Protein AF-A0A1G8G974-F1 (afdb_monomer_lite)

pLDDT: mean 84.78, std 10.78, range [48.09, 96.19]

Organism: NCBI:txid861298

Structure (mmCIF, N/CA/C/O backbone):
data_AF-A0A1G8G974-F1
#
_entry.id   AF-A0A1G8G974-F1
#
loop_
_atom_site.group_PDB
_atom_site.id
_atom_site.type_symbol
_atom_site.label_atom_id
_atom_site.label_alt_id
_atom_site.label_comp_id
_atom_site.label_asym_id
_atom_site.label_entity_id
_atom_site.label_seq_id
_atom_site.pdbx_PDB_ins_code
_atom_site.Cartn_x
_atom_site.Cartn_y
_atom_site.Cartn_z
_atom_site.occupancy
_atom_site.B_iso_or_equiv
_atom_site.auth_seq_id
_atom_site.auth_comp_id
_atom_site.auth_asym_id
_atom_site.auth_atom_id
_atom_site.pdbx_PDB_model_num
ATOM 1 N N . MET A 1 1 ? -33.442 21.852 74.851 1.00 58.84 1 MET A N 1
ATOM 2 C CA . MET A 1 1 ? -32.373 21.057 74.189 1.00 58.84 1 MET A CA 1
ATOM 3 C C . MET A 1 1 ? -32.281 19.585 74.643 1.00 58.84 1 MET A C 1
ATOM 5 O O . MET A 1 1 ? -31.911 18.756 73.821 1.00 58.84 1 MET A O 1
ATOM 9 N N . LEU A 1 2 ? -32.672 19.199 75.872 1.00 64.25 2 LEU A N 1
ATOM 10 C CA . LEU A 1 2 ? -32.609 17.794 76.345 1.00 64.25 2 LEU A CA 1
ATOM 11 C C . LEU A 1 2 ? -33.537 16.791 75.615 1.00 64.25 2 LEU A C 1
ATOM 13 O O . LEU A 1 2 ? -33.198 15.613 75.499 1.00 64.25 2 LEU A O 1
ATOM 17 N N . GLY A 1 3 ? -34.704 17.232 75.129 1.00 77.06 3 GLY A N 1
ATOM 18 C CA . GLY A 1 3 ? -35.696 16.350 74.491 1.00 77.06 3 GLY A CA 1
ATOM 19 C C . GLY A 1 3 ? -35.226 15.754 73.160 1.00 77.06 3 GLY A C 1
ATOM 20 O O . GLY A 1 3 ? -35.393 14.559 72.921 1.00 77.06 3 GLY A O 1
ATOM 21 N N . LEU A 1 4 ? -34.535 16.550 72.338 1.00 81.25 4 LEU A N 1
ATOM 22 C CA . LEU A 1 4 ? -34.066 16.134 71.011 1.00 81.25 4 LEU A CA 1
ATOM 23 C C . LEU A 1 4 ? -32.999 15.028 71.096 1.00 81.25 4 LEU A C 1
ATOM 25 O O . LEU A 1 4 ? -32.980 14.099 70.294 1.00 81.25 4 LEU A O 1
ATOM 29 N N . GLN A 1 5 ? -32.147 15.075 72.124 1.00 83.25 5 GLN A N 1
ATOM 30 C CA . GLN A 1 5 ? -31.125 14.051 72.362 1.00 83.25 5 GLN A CA 1
ATOM 31 C C . GLN A 1 5 ? -31.703 12.735 72.900 1.00 83.25 5 GLN A C 1
ATOM 33 O O . GLN A 1 5 ? -31.142 11.666 72.641 1.00 83.25 5 GLN A O 1
ATOM 38 N N . ARG A 1 6 ? -32.804 12.779 73.663 1.00 84.75 6 ARG A N 1
ATOM 39 C CA . ARG A 1 6 ? -33.520 11.562 74.085 1.00 84.75 6 ARG A CA 1
ATOM 40 C C . ARG A 1 6 ? -34.250 10.932 72.906 1.00 84.75 6 ARG A C 1
ATOM 42 O O . ARG A 1 6 ? -34.119 9.728 72.712 1.00 84.75 6 ARG A O 1
ATOM 49 N N . LEU A 1 7 ? -34.912 11.743 72.082 1.00 90.75 7 LEU A N 1
ATOM 50 C CA . LEU A 1 7 ? -35.581 11.277 70.869 1.00 90.75 7 LEU A CA 1
ATOM 51 C C . LEU A 1 7 ? -34.588 10.642 69.886 1.00 90.75 7 LEU A C 1
ATOM 53 O O . LEU A 1 7 ? -34.821 9.538 69.408 1.00 90.75 7 LEU A O 1
ATOM 57 N N . ARG A 1 8 ? -33.425 11.273 69.671 1.00 87.94 8 ARG A N 1
ATOM 58 C CA . ARG A 1 8 ? -32.354 10.715 68.828 1.00 87.94 8 ARG A CA 1
ATOM 59 C C . ARG A 1 8 ? -31.864 9.358 69.333 1.00 87.94 8 ARG A C 1
ATOM 61 O O . ARG A 1 8 ? -31.657 8.457 68.530 1.00 87.94 8 ARG A O 1
ATOM 68 N N . ARG A 1 9 ? -31.697 9.195 70.652 1.00 88.50 9 ARG A N 1
ATOM 69 C CA . ARG A 1 9 ? -31.308 7.908 71.260 1.00 88.50 9 ARG A CA 1
ATOM 70 C C . ARG A 1 9 ? -32.383 6.837 71.088 1.00 88.50 9 ARG A C 1
ATOM 72 O O . ARG A 1 9 ? -32.040 5.688 70.836 1.00 88.50 9 ARG A O 1
ATOM 79 N N . TRP A 1 10 ? -33.657 7.204 71.195 1.00 93.25 10 TRP A N 1
ATOM 80 C CA . TRP A 1 10 ? -34.774 6.292 70.952 1.00 93.25 10 TRP A CA 1
ATOM 81 C C . TRP A 1 10 ? -34.866 5.863 69.490 1.00 93.25 10 TRP A C 1
ATOM 83 O O . TRP A 1 10 ? -34.958 4.669 69.227 1.00 93.25 10 TRP A O 1
ATOM 93 N N . LEU A 1 11 ? -34.745 6.802 68.551 1.00 93.56 11 LEU A N 1
ATOM 94 C CA . LEU A 1 11 ? -34.719 6.507 67.117 1.00 93.56 11 LEU A CA 1
ATOM 95 C C . LEU A 1 11 ? -33.560 5.576 66.751 1.00 93.56 11 LEU A C 1
ATOM 97 O O . LEU A 1 11 ? -33.761 4.603 66.035 1.00 93.56 11 LEU A O 1
ATOM 101 N N . TRP A 1 12 ? -32.364 5.816 67.296 1.00 92.62 12 TRP A N 1
ATOM 102 C CA . TRP A 1 12 ? -31.209 4.942 67.071 1.00 92.62 12 TRP A CA 1
ATOM 103 C C . TRP A 1 12 ? -31.414 3.530 67.627 1.00 92.62 12 TRP A C 1
ATOM 105 O O . TRP A 1 12 ? -31.081 2.552 66.962 1.00 92.62 12 TRP A O 1
ATOM 115 N N . ARG A 1 13 ? -31.992 3.415 68.832 1.00 93.38 13 ARG A N 1
ATOM 116 C CA . ARG A 1 13 ? -32.330 2.118 69.435 1.00 93.38 13 ARG A CA 1
ATOM 117 C C . ARG A 1 13 ? -33.373 1.375 68.603 1.00 93.38 13 ARG A C 1
ATOM 119 O O . ARG A 1 13 ? -33.170 0.204 68.313 1.00 93.38 13 ARG A O 1
ATOM 126 N N . PHE A 1 14 ? -34.432 2.055 68.167 1.00 94.06 14 PHE A N 1
ATOM 127 C CA . PHE A 1 14 ? -35.451 1.465 67.297 1.00 94.06 14 PHE A CA 1
ATOM 128 C C . PHE A 1 14 ? -34.888 1.037 65.943 1.00 94.06 14 PHE A C 1
ATOM 130 O O . PHE A 1 14 ? -35.210 -0.049 65.479 1.00 94.06 14 PHE A O 1
ATOM 137 N N . MET A 1 15 ? -34.014 1.842 65.335 1.00 93.56 15 MET A N 1
ATOM 138 C CA . MET A 1 15 ? -33.367 1.500 64.067 1.00 93.56 15 MET A CA 1
ATOM 139 C C . MET A 1 15 ? -32.486 0.252 64.206 1.00 93.56 15 MET A C 1
ATOM 141 O O . MET A 1 15 ? -32.585 -0.657 63.387 1.00 93.56 15 MET A O 1
ATOM 145 N N . MET A 1 16 ? -31.676 0.171 65.269 1.00 92.75 16 MET A N 1
ATOM 146 C CA . MET A 1 16 ? -30.819 -0.991 65.540 1.00 92.75 16 MET A CA 1
ATOM 147 C C . MET A 1 16 ? -31.622 -2.260 65.839 1.00 92.75 16 MET A C 1
ATOM 149 O O . MET A 1 16 ? -31.318 -3.322 65.298 1.00 92.75 16 MET A O 1
ATOM 153 N N . VAL A 1 17 ? -32.675 -2.155 66.655 1.00 92.94 17 VAL A N 1
ATOM 154 C CA . VAL A 1 17 ? -33.577 -3.284 66.929 1.00 92.94 17 VAL A CA 1
ATOM 155 C C . VAL A 1 17 ? -34.309 -3.703 65.655 1.00 92.94 17 VAL A C 1
ATOM 157 O O . VAL A 1 17 ? -34.375 -4.891 65.361 1.00 92.94 17 VAL A O 1
ATOM 160 N N . GLY A 1 18 ? -34.781 -2.748 64.851 1.00 89.56 18 GLY A N 1
ATOM 161 C CA . GLY A 1 18 ? -35.421 -3.012 63.564 1.00 89.56 18 GLY A CA 1
ATOM 162 C C . GLY A 1 18 ? -34.510 -3.772 62.599 1.00 89.56 18 GLY A C 1
ATOM 163 O O . GLY A 1 18 ? -34.944 -4.756 62.008 1.00 89.56 18 GLY A O 1
ATOM 164 N N . LEU A 1 19 ? -33.234 -3.391 62.489 1.00 87.50 19 LEU A N 1
ATOM 165 C CA . LEU A 1 19 ? -32.244 -4.081 61.649 1.00 87.50 19 LEU A CA 1
ATOM 166 C C . LEU A 1 19 ? -31.993 -5.531 62.087 1.00 87.50 19 LEU A C 1
ATOM 168 O O . LEU A 1 19 ? -31.897 -6.421 61.239 1.00 87.50 19 LEU A O 1
ATOM 172 N N . LEU A 1 20 ? -31.909 -5.776 63.397 1.00 88.12 20 LEU A N 1
ATOM 173 C CA . LEU A 1 20 ? -31.735 -7.123 63.947 1.00 88.12 20 LEU A CA 1
ATOM 174 C C . LEU A 1 20 ? -32.978 -7.985 63.718 1.00 88.12 20 LEU A C 1
ATOM 176 O O . LEU A 1 20 ? -32.875 -9.086 63.185 1.00 88.12 20 LEU A O 1
ATOM 180 N N . VAL A 1 21 ? -34.153 -7.456 64.062 1.00 88.50 21 VAL A N 1
ATOM 181 C CA . VAL A 1 21 ? -35.442 -8.142 63.906 1.00 88.50 21 VAL A CA 1
ATOM 182 C C . VAL A 1 21 ? -35.688 -8.484 62.437 1.00 88.50 21 VAL A C 1
ATOM 184 O O . VAL A 1 21 ? -36.007 -9.627 62.122 1.00 88.50 21 VAL A O 1
ATOM 187 N N . THR A 1 22 ? -35.444 -7.540 61.526 1.00 84.62 22 THR A N 1
ATOM 188 C CA . THR A 1 22 ? -35.623 -7.760 60.085 1.00 84.62 22 THR A CA 1
ATOM 189 C C . THR A 1 22 ? -34.686 -8.853 59.569 1.00 84.62 22 THR A C 1
ATOM 191 O O . THR A 1 22 ? -35.154 -9.744 58.868 1.00 84.62 22 THR A O 1
ATOM 194 N N . ASN A 1 23 ? -33.401 -8.869 59.954 1.00 82.81 23 ASN A N 1
ATOM 195 C CA . ASN A 1 23 ? -32.478 -9.947 59.562 1.00 82.81 23 ASN A CA 1
ATOM 196 C C . ASN A 1 23 ? -32.950 -11.329 60.045 1.00 82.81 23 ASN A C 1
ATOM 198 O O . ASN A 1 23 ? -32.964 -12.281 59.267 1.00 82.81 23 ASN A O 1
ATOM 202 N N . VAL A 1 24 ? -33.389 -11.432 61.304 1.00 87.38 24 VAL A N 1
ATOM 203 C CA . VAL A 1 24 ? -33.869 -12.697 61.888 1.00 87.38 24 VAL A CA 1
ATOM 204 C C . VAL A 1 24 ? -35.138 -13.188 61.187 1.00 87.38 24 VAL A C 1
ATOM 206 O O . VAL A 1 24 ? -35.221 -14.359 60.817 1.00 87.38 24 VAL A O 1
ATOM 209 N N . LEU A 1 25 ? -36.112 -12.304 60.954 1.00 81.38 25 LEU A N 1
ATOM 210 C CA . LEU A 1 25 ? -37.371 -12.637 60.271 1.00 81.38 25 LEU A CA 1
ATOM 211 C C . LEU A 1 25 ? -37.170 -13.018 58.802 1.00 81.38 25 LEU A C 1
ATOM 213 O O . LEU A 1 25 ? -37.866 -13.897 58.302 1.00 81.38 25 LEU A O 1
ATOM 217 N N . THR A 1 26 ? -36.195 -12.402 58.133 1.00 80.81 26 THR A N 1
ATOM 218 C CA . THR A 1 26 ? -35.843 -12.712 56.737 1.00 80.81 26 THR A CA 1
ATOM 219 C C . THR A 1 26 ? -35.285 -14.134 56.603 1.00 80.81 26 THR A C 1
ATOM 221 O O . THR A 1 26 ? -35.554 -14.807 55.614 1.00 80.81 26 THR A O 1
ATOM 224 N N . LEU A 1 27 ? -34.549 -14.613 57.614 1.00 76.62 27 LEU A N 1
ATOM 225 C CA . LEU A 1 27 ? -33.981 -15.967 57.660 1.00 76.62 27 LEU A CA 1
ATOM 226 C C . LEU A 1 27 ? -34.970 -17.040 58.141 1.00 76.62 27 LEU A C 1
ATOM 228 O O . LEU A 1 27 ? -34.828 -18.204 57.778 1.00 76.62 27 LEU A O 1
ATOM 232 N N . THR A 1 28 ? -35.951 -16.673 58.968 1.00 81.88 28 THR A N 1
ATOM 233 C CA . THR A 1 28 ? -36.854 -17.636 59.630 1.00 81.88 28 THR A CA 1
ATOM 234 C C . THR A 1 28 ? -38.225 -17.763 58.974 1.00 81.88 28 THR A C 1
ATOM 236 O O . THR A 1 28 ? -38.914 -18.753 59.212 1.00 81.88 28 THR A O 1
ATOM 239 N N . SER A 1 29 ? -38.642 -16.800 58.147 1.00 78.31 29 SER A N 1
ATOM 240 C CA . SER A 1 29 ? -39.990 -16.788 57.579 1.00 78.31 29 SER A CA 1
ATOM 241 C C . SER A 1 29 ? -39.994 -16.420 56.098 1.00 78.31 29 SER A C 1
ATOM 243 O O . SER A 1 29 ? -39.853 -15.255 55.722 1.00 78.31 29 SER A O 1
ATOM 245 N N . ALA A 1 30 ? -40.257 -17.419 55.252 1.00 76.31 30 ALA A N 1
ATOM 246 C CA . ALA A 1 30 ? -40.408 -17.240 53.806 1.00 76.31 30 ALA A CA 1
ATOM 247 C C . ALA A 1 30 ? -41.518 -16.229 53.450 1.00 76.31 30 ALA A C 1
ATOM 249 O O . ALA A 1 30 ? -41.358 -15.419 52.548 1.00 76.31 30 ALA A O 1
ATOM 250 N N . LYS A 1 31 ? -42.607 -16.175 54.232 1.00 79.94 31 LYS A N 1
ATOM 251 C CA . LYS A 1 31 ? -43.715 -15.230 53.999 1.00 79.94 31 LYS A CA 1
ATOM 252 C C . LYS A 1 31 ? -43.321 -13.771 54.228 1.00 79.94 31 LYS A C 1
ATOM 254 O O . LYS A 1 31 ? -43.830 -12.878 53.556 1.00 79.94 31 LYS A O 1
ATOM 259 N N . PHE A 1 32 ? -42.446 -13.523 55.203 1.00 81.31 32 PHE A N 1
ATOM 260 C CA . PHE A 1 32 ? -41.949 -12.176 55.468 1.00 81.31 32 PHE A CA 1
ATOM 261 C C . PHE A 1 32 ? -40.979 -11.736 54.369 1.00 81.31 32 PHE A C 1
ATOM 263 O O . PHE A 1 32 ? -41.049 -10.594 53.923 1.00 81.31 32 PHE A O 1
ATOM 270 N N . TYR A 1 33 ? -40.143 -12.662 53.886 1.00 74.25 33 TYR A N 1
ATOM 271 C CA . TYR A 1 33 ? -39.296 -12.452 52.713 1.00 74.25 33 TYR A CA 1
ATOM 272 C C . TYR A 1 33 ? -40.126 -12.056 51.482 1.00 74.25 33 TYR A C 1
ATOM 274 O O . TYR A 1 33 ? -39.838 -11.031 50.867 1.00 74.25 33 TYR A O 1
ATOM 282 N N . ASP A 1 34 ? -41.202 -12.795 51.187 1.00 82.38 34 ASP A N 1
ATOM 283 C CA . ASP A 1 34 ? -42.092 -12.537 50.045 1.00 82.38 34 ASP A CA 1
ATOM 284 C C . ASP A 1 34 ? -42.825 -11.192 50.154 1.00 82.38 34 ASP A C 1
ATOM 286 O O . ASP A 1 34 ? -42.900 -10.435 49.183 1.00 82.38 34 ASP A O 1
ATOM 290 N N . PHE A 1 35 ? -43.334 -10.849 51.343 1.00 85.12 35 PHE A N 1
ATOM 291 C CA . PHE A 1 35 ? -43.967 -9.551 51.593 1.00 85.12 35 PHE A CA 1
ATOM 292 C C . PHE A 1 35 ? -42.979 -8.393 51.412 1.00 85.12 35 PHE A C 1
ATOM 294 O O . PHE A 1 35 ? -43.305 -7.390 50.773 1.00 85.12 35 PHE A O 1
ATOM 301 N N . LEU A 1 36 ? -41.762 -8.540 51.943 1.00 81.06 36 LEU A N 1
ATOM 302 C CA . LEU A 1 36 ? -40.715 -7.533 51.822 1.00 81.06 36 LEU A CA 1
ATOM 303 C C . LEU A 1 36 ? -40.305 -7.351 50.355 1.00 81.06 36 LEU A C 1
ATOM 305 O O . LEU A 1 36 ? -40.219 -6.216 49.890 1.00 81.06 36 LEU A O 1
ATOM 309 N N . TYR A 1 37 ? -40.119 -8.450 49.615 1.00 76.69 37 TYR A N 1
ATOM 310 C CA . TYR A 1 37 ? -39.816 -8.421 48.182 1.00 76.69 37 TYR A CA 1
ATOM 311 C C . TYR A 1 37 ? -40.937 -7.771 47.371 1.00 76.69 37 TYR A C 1
ATOM 313 O O . TYR A 1 37 ? -40.662 -6.951 46.497 1.00 76.69 37 TYR A O 1
ATOM 321 N N . SER A 1 38 ? -42.194 -8.080 47.692 1.00 81.12 38 SER A N 1
ATOM 322 C CA . SER A 1 38 ? -43.369 -7.468 47.070 1.00 81.12 38 SER A CA 1
ATOM 323 C C . SER A 1 38 ? -43.423 -5.957 47.326 1.00 81.12 38 SER A C 1
ATOM 325 O O . SER A 1 38 ? -43.548 -5.174 46.382 1.00 81.12 38 SER A O 1
ATOM 327 N N . ALA A 1 39 ? -43.230 -5.510 48.569 1.00 81.88 39 ALA A N 1
ATOM 328 C CA . ALA A 1 39 ? -43.218 -4.087 48.914 1.00 81.88 39 ALA A CA 1
ATOM 329 C C . ALA A 1 39 ? -42.052 -3.330 48.253 1.00 81.88 39 ALA A C 1
ATOM 331 O O . ALA A 1 39 ? -42.233 -2.226 47.739 1.00 81.88 39 ALA A O 1
ATOM 332 N N . VAL A 1 40 ? -40.869 -3.948 48.220 1.00 78.75 40 VAL A N 1
ATOM 333 C CA . VAL A 1 40 ? -39.682 -3.437 47.524 1.00 78.75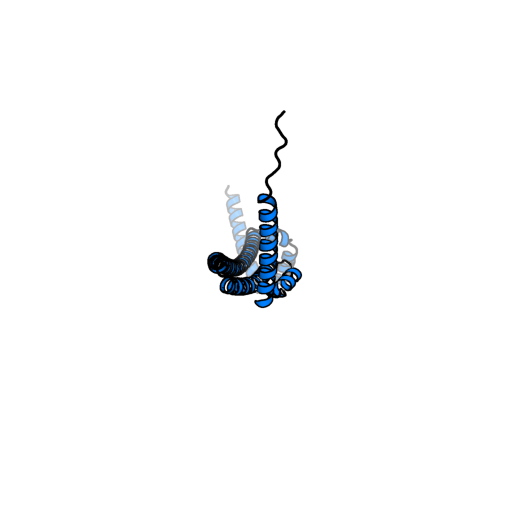 40 VAL A CA 1
ATOM 334 C C . VAL A 1 40 ? -39.964 -3.333 46.025 1.00 78.75 40 VAL A C 1
ATOM 336 O O . VAL A 1 40 ? -39.768 -2.271 45.449 1.00 78.75 40 VAL A O 1
ATOM 339 N N . SER A 1 41 ? -40.518 -4.364 45.386 1.00 74.06 41 SER A N 1
ATOM 340 C CA . SER A 1 41 ? -40.742 -4.388 43.930 1.00 74.06 41 SER A CA 1
ATOM 341 C C . SER A 1 41 ? -41.648 -3.270 43.386 1.00 74.06 41 SER A C 1
ATOM 343 O O . SER A 1 41 ? -41.527 -2.912 42.217 1.00 74.06 41 SER A O 1
ATOM 345 N N . HIS A 1 42 ? -42.497 -2.666 44.227 1.00 79.88 42 HIS A N 1
ATOM 346 C CA . HIS A 1 42 ? -43.339 -1.520 43.861 1.00 79.88 42 HIS A CA 1
ATOM 347 C C . HIS A 1 42 ? -42.582 -0.185 43.787 1.00 79.88 42 HIS A C 1
ATOM 349 O O . HIS A 1 42 ? -43.123 0.809 43.297 1.00 79.88 42 HIS A O 1
ATOM 355 N N . LEU A 1 43 ? -41.337 -0.123 44.262 1.00 74.25 43 LEU A N 1
ATOM 356 C CA . LEU A 1 43 ? -40.522 1.080 44.174 1.00 74.25 43 LEU A CA 1
ATOM 357 C C . LEU A 1 43 ? -39.834 1.164 42.799 1.00 74.25 43 LEU A C 1
ATOM 359 O O . LEU A 1 43 ? -39.215 0.201 42.341 1.00 74.25 43 LEU A O 1
ATOM 363 N N . PRO A 1 44 ? -39.872 2.329 42.125 1.00 68.94 44 PRO A N 1
ATOM 364 C CA . PRO A 1 44 ? -39.244 2.511 40.820 1.00 68.94 44 PRO A CA 1
ATOM 365 C C . PRO A 1 44 ? -37.716 2.671 40.958 1.00 68.94 44 PRO A C 1
ATOM 367 O O . PRO A 1 44 ? -37.154 3.746 40.739 1.00 68.94 44 PRO A O 1
ATOM 370 N N . TYR A 1 45 ? -37.008 1.595 41.317 1.00 65.12 45 TYR A N 1
ATOM 371 C CA . TYR A 1 45 ? -35.548 1.602 41.516 1.00 65.12 45 TYR A CA 1
ATOM 372 C C . TYR A 1 45 ? -34.747 1.841 40.237 1.00 65.12 45 TYR A C 1
ATOM 374 O O . TYR A 1 45 ? -33.608 2.302 40.293 1.00 65.12 45 TYR A O 1
ATOM 382 N N . GLN A 1 46 ? -35.349 1.558 39.085 1.00 62.69 46 GLN A N 1
ATOM 383 C CA . GLN A 1 46 ? -34.721 1.638 37.767 1.00 62.69 46 GLN A CA 1
ATOM 384 C C . GLN A 1 46 ? -34.174 3.053 37.505 1.00 62.69 46 GLN A C 1
ATOM 386 O O . GLN A 1 46 ? -33.021 3.230 37.122 1.00 62.69 46 GLN A O 1
ATOM 391 N N . ASN A 1 47 ? -34.960 4.080 37.839 1.00 63.53 47 ASN A N 1
ATOM 392 C CA . ASN A 1 47 ? -34.611 5.479 37.582 1.00 63.53 47 ASN A CA 1
ATOM 393 C C . ASN A 1 47 ? -33.633 6.069 38.617 1.00 63.53 47 ASN A C 1
ATOM 395 O O . ASN A 1 47 ? -32.907 7.018 38.313 1.00 63.53 47 ASN A O 1
ATOM 399 N N . LEU A 1 48 ? -33.586 5.507 39.830 1.00 64.25 48 LEU A N 1
ATOM 400 C CA . LEU A 1 48 ? -32.673 5.921 40.905 1.00 64.25 48 LEU A CA 1
ATOM 401 C C . LEU A 1 48 ? -31.291 5.281 40.757 1.00 64.25 48 LEU A C 1
ATOM 403 O O . LEU A 1 48 ? -30.271 5.955 40.911 1.00 64.25 48 LEU A O 1
ATOM 407 N N . LEU A 1 49 ? -31.252 3.994 40.410 1.00 63.50 49 LEU A N 1
ATOM 408 C CA . LEU A 1 49 ? -30.005 3.262 40.222 1.00 63.50 49 LEU A CA 1
ATOM 409 C C . LEU A 1 49 ? -29.273 3.735 38.968 1.00 63.50 49 LEU A C 1
ATOM 411 O O . LEU A 1 49 ? -28.071 3.964 39.056 1.00 63.50 49 LEU A O 1
ATOM 415 N N . VAL A 1 50 ? -29.975 4.007 37.860 1.00 65.75 50 VAL A N 1
ATOM 416 C CA . VAL A 1 50 ? -29.375 4.547 36.620 1.00 65.75 50 VAL A CA 1
ATOM 417 C C . VAL A 1 50 ? -28.776 5.949 36.820 1.00 65.75 50 VAL A C 1
ATOM 419 O O . VAL A 1 50 ? -27.759 6.274 36.209 1.00 65.75 50 VAL A O 1
ATOM 422 N N . LYS A 1 51 ? -29.335 6.767 37.725 1.00 68.38 51 LYS A N 1
ATOM 423 C CA . LYS A 1 51 ? -28.776 8.085 38.092 1.00 68.38 51 LYS A CA 1
ATOM 424 C C . LYS A 1 51 ? -27.673 8.024 39.157 1.00 68.38 51 LYS A C 1
ATOM 426 O O . LYS A 1 51 ? -27.065 9.051 39.463 1.00 68.38 51 LYS A O 1
ATOM 431 N N . SER A 1 52 ? -27.392 6.853 39.728 1.00 79.00 52 SER A N 1
ATOM 432 C CA . SER A 1 52 ? -26.354 6.707 40.751 1.00 79.00 52 SER A CA 1
ATOM 433 C C . SER A 1 52 ? -24.942 6.861 40.168 1.00 79.00 52 SER A C 1
ATOM 435 O O . SER A 1 52 ? -24.677 6.537 39.006 1.00 79.00 52 SER A O 1
ATOM 437 N N . L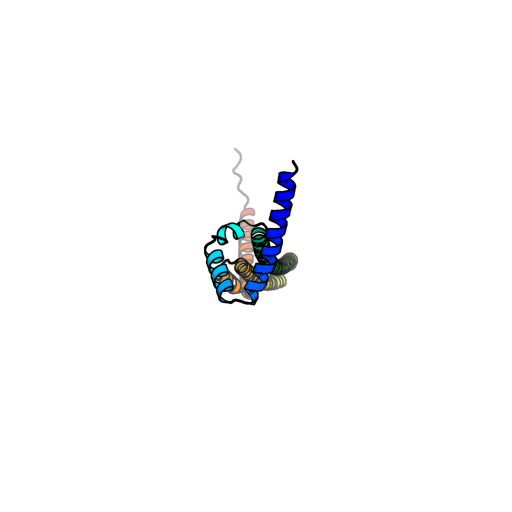YS A 1 53 ? -23.984 7.294 41.005 1.00 81.75 53 LYS A N 1
ATOM 438 C CA . LYS A 1 53 ? -22.557 7.317 40.631 1.00 81.75 53 LYS A CA 1
ATOM 439 C C . LYS A 1 53 ? -22.052 5.929 40.210 1.00 81.75 53 LYS A C 1
ATOM 441 O O . LYS A 1 53 ? -21.222 5.850 39.311 1.00 81.75 53 LYS A O 1
ATOM 446 N N . ALA A 1 54 ? -22.571 4.854 40.808 1.00 80.25 54 ALA A N 1
ATOM 447 C CA . ALA A 1 54 ? -22.181 3.479 40.495 1.00 80.25 54 ALA A CA 1
ATOM 448 C C . ALA A 1 54 ? -22.636 3.037 39.089 1.00 80.25 54 ALA A C 1
ATOM 450 O O . ALA A 1 54 ? -21.848 2.456 38.339 1.00 80.25 54 ALA A O 1
ATOM 451 N N . ALA A 1 55 ? -23.866 3.371 38.682 1.00 80.75 55 ALA A N 1
ATOM 452 C CA . ALA A 1 55 ? -24.342 3.092 37.323 1.00 80.75 55 ALA A CA 1
ATOM 453 C C . ALA A 1 55 ? -23.607 3.931 36.270 1.00 80.75 55 ALA A C 1
ATOM 455 O O . ALA A 1 55 ? -23.209 3.412 35.231 1.00 80.75 55 ALA A O 1
ATOM 456 N N . LYS A 1 56 ? -23.332 5.210 36.558 1.00 85.31 56 LYS A N 1
ATOM 457 C CA . LYS A 1 56 ? -22.532 6.053 35.658 1.00 85.31 56 LYS A CA 1
ATOM 458 C C . LYS A 1 56 ? -21.092 5.542 35.515 1.00 85.31 56 LYS A C 1
ATOM 460 O O . LYS A 1 56 ? -20.557 5.551 34.412 1.00 85.31 56 LYS A O 1
ATOM 465 N N . MET A 1 57 ? -20.479 5.068 36.602 1.00 85.81 57 MET A N 1
ATOM 466 C CA . MET A 1 57 ? -19.120 4.511 36.594 1.00 85.81 57 MET A CA 1
ATOM 467 C C . MET A 1 57 ? -19.036 3.192 35.817 1.00 85.81 57 MET A C 1
ATOM 469 O O . MET A 1 57 ? -18.111 2.999 35.031 1.00 85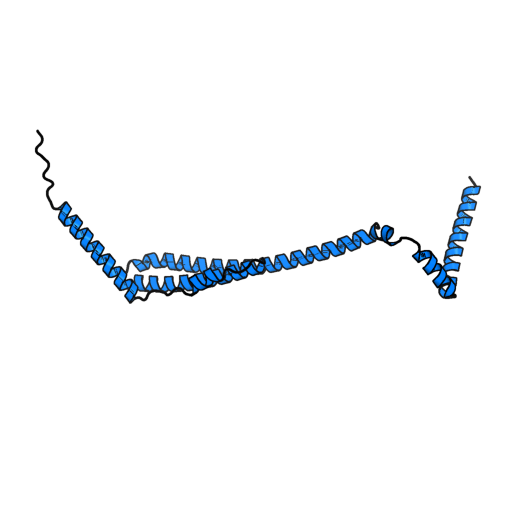.81 57 MET A O 1
ATOM 473 N N . SER A 1 58 ? -20.011 2.297 35.988 1.00 84.81 58 SER A N 1
ATOM 474 C CA . SER A 1 58 ? -20.075 1.042 35.225 1.00 84.81 58 SER A CA 1
ATOM 475 C C . SER A 1 58 ? -20.359 1.283 33.739 1.00 84.81 58 SER A C 1
ATOM 477 O O . SER A 1 58 ? -19.685 0.692 32.896 1.00 84.81 58 SER A O 1
ATOM 479 N N . ALA A 1 59 ? -21.259 2.213 33.402 1.00 86.81 59 ALA A N 1
ATOM 480 C CA . ALA A 1 59 ? -21.506 2.624 32.020 1.00 86.81 59 ALA A CA 1
ATOM 481 C C . ALA A 1 59 ? -20.262 3.253 31.370 1.00 86.81 59 ALA A C 1
ATOM 483 O O . ALA A 1 59 ? -19.914 2.905 30.242 1.00 86.81 59 ALA A O 1
ATOM 484 N N . LEU A 1 60 ? -19.550 4.127 32.092 1.00 88.88 60 LEU A N 1
ATOM 485 C CA . LEU A 1 60 ? -18.307 4.737 31.613 1.00 88.88 60 LEU A CA 1
ATOM 486 C C . LEU A 1 60 ? -17.194 3.697 31.432 1.00 88.88 60 LEU A C 1
ATOM 488 O O . LEU A 1 60 ? -16.474 3.740 30.440 1.00 88.88 60 LEU A O 1
ATOM 492 N N . SER A 1 61 ? -17.070 2.735 32.351 1.00 87.75 61 SER A N 1
ATOM 493 C CA . SER A 1 61 ? -16.138 1.607 32.224 1.00 87.75 61 SER A CA 1
ATOM 494 C C . SER A 1 61 ? -16.442 0.767 30.980 1.00 87.75 61 SER A C 1
ATOM 496 O O . SER A 1 61 ? -15.545 0.510 30.177 1.00 87.75 61 SER A O 1
ATOM 498 N N . ALA A 1 62 ? -17.714 0.426 30.749 1.00 89.88 62 ALA A N 1
ATOM 499 C CA . ALA A 1 62 ? -18.140 -0.299 29.554 1.00 89.88 62 ALA A CA 1
ATOM 500 C C . ALA A 1 62 ? -17.879 0.502 28.264 1.00 89.88 62 ALA A C 1
ATOM 502 O O . ALA A 1 62 ? -17.445 -0.057 27.256 1.00 89.88 62 ALA A O 1
ATOM 503 N N . GLN A 1 63 ? -18.087 1.822 28.286 1.00 91.38 63 GLN A N 1
ATOM 504 C CA . GLN A 1 63 ? -17.792 2.693 27.148 1.00 91.38 63 GLN A CA 1
ATOM 505 C C . GLN A 1 63 ? -16.283 2.801 26.883 1.00 91.38 63 GLN A C 1
ATOM 507 O O . GLN A 1 63 ? -15.861 2.670 25.736 1.00 91.38 63 GLN A O 1
ATOM 512 N N . ASN A 1 64 ? -15.458 2.942 27.923 1.00 92.50 64 ASN A N 1
ATOM 513 C CA . ASN A 1 64 ? -13.998 2.908 27.810 1.00 92.50 64 ASN A CA 1
ATOM 514 C C . ASN A 1 64 ? -13.502 1.555 27.286 1.00 92.50 64 ASN A C 1
ATOM 516 O O . ASN A 1 64 ? -12.600 1.504 26.450 1.00 92.50 64 ASN A O 1
ATOM 520 N N . GLN A 1 65 ? -14.114 0.447 27.705 1.00 93.50 65 GLN A N 1
ATOM 521 C CA . GLN A 1 65 ? -13.813 -0.869 27.141 1.00 93.50 65 GLN A CA 1
ATOM 522 C C . GLN A 1 65 ? -14.126 -0.927 25.639 1.00 93.50 65 GLN A C 1
ATOM 524 O O . GLN A 1 65 ? -13.295 -1.398 24.867 1.00 93.50 65 GLN A O 1
ATOM 529 N N . ARG A 1 66 ? -15.261 -0.379 25.190 1.00 93.12 66 ARG A N 1
ATOM 530 C CA . ARG A 1 66 ? -15.585 -0.294 23.753 1.00 93.12 66 ARG A CA 1
ATOM 531 C C . ARG A 1 66 ? -14.601 0.588 22.988 1.00 93.12 66 ARG A C 1
ATOM 533 O O . ARG A 1 66 ? -14.107 0.170 21.946 1.00 93.12 66 ARG A O 1
ATOM 540 N N . LEU A 1 67 ? -14.262 1.763 23.518 1.00 94.12 67 LEU A N 1
ATOM 541 C CA . LEU A 1 67 ? -13.287 2.670 22.902 1.00 94.12 67 LEU A CA 1
ATOM 542 C C . LEU A 1 67 ? -11.897 2.034 22.813 1.00 94.12 67 LEU A C 1
ATOM 544 O O . LEU A 1 67 ? -11.237 2.134 21.784 1.00 94.12 67 LEU A O 1
ATOM 548 N N . THR A 1 68 ? -11.458 1.319 23.851 1.00 94.31 68 THR A N 1
ATOM 549 C CA . THR A 1 68 ? -10.174 0.600 23.812 1.00 94.31 68 THR A CA 1
ATOM 550 C C . THR A 1 68 ? -10.197 -0.572 22.833 1.00 94.31 68 THR A C 1
ATOM 552 O O . THR A 1 68 ? -9.197 -0.808 22.156 1.00 94.31 68 THR A O 1
ATOM 555 N N . GLN A 1 69 ? -11.318 -1.287 22.698 1.00 94.50 69 GLN A N 1
ATOM 556 C CA . GLN A 1 69 ? -11.485 -2.317 21.667 1.00 94.50 69 GLN A CA 1
ATOM 557 C C . GLN A 1 69 ? -11.441 -1.715 20.258 1.00 94.50 69 GLN A C 1
ATOM 559 O O . GLN A 1 69 ? -10.702 -2.215 19.409 1.00 94.50 69 GLN A O 1
ATOM 564 N N . GLN A 1 70 ? -12.149 -0.608 20.023 1.00 93.12 70 GLN A N 1
ATOM 565 C CA . GLN A 1 70 ? -12.094 0.124 18.757 1.00 93.12 70 GLN A CA 1
ATOM 566 C C . GLN A 1 70 ? -10.669 0.604 18.460 1.00 93.12 70 GLN A C 1
ATOM 568 O O . GLN A 1 70 ? -10.143 0.321 17.387 1.00 93.12 70 GLN A O 1
ATOM 573 N N . ALA A 1 71 ? -9.985 1.221 19.424 1.00 94.44 71 ALA A N 1
ATOM 574 C CA . ALA A 1 71 ? -8.600 1.663 19.266 1.00 94.44 71 ALA A CA 1
ATOM 575 C C . ALA A 1 71 ? -7.645 0.504 18.924 1.00 94.44 71 ALA A C 1
ATOM 577 O O . ALA A 1 71 ? -6.760 0.663 18.082 1.00 94.44 71 ALA A O 1
ATOM 578 N N . LYS A 1 72 ? -7.835 -0.684 19.520 1.00 94.75 72 LYS A N 1
ATOM 579 C CA . LYS A 1 72 ? -7.058 -1.891 19.180 1.00 94.75 72 LYS A CA 1
ATOM 580 C C . LYS A 1 72 ? -7.297 -2.336 17.737 1.00 94.75 72 LYS A C 1
ATOM 582 O O . LYS A 1 72 ? -6.329 -2.617 17.031 1.00 94.75 72 LYS A O 1
ATOM 587 N N . LEU A 1 73 ? -8.554 -2.368 17.291 1.00 92.50 73 LEU A N 1
ATOM 588 C CA . LEU A 1 73 ? -8.904 -2.708 15.908 1.00 92.50 73 LEU A CA 1
ATOM 589 C C . LEU A 1 73 ? -8.315 -1.695 14.919 1.00 92.50 73 LEU A C 1
ATOM 591 O O . LEU A 1 73 ? -7.681 -2.093 13.942 1.00 92.50 73 LEU A O 1
ATOM 595 N N . HIS A 1 74 ? -8.442 -0.397 15.204 1.00 91.94 74 HIS A N 1
ATOM 596 C CA . HIS A 1 74 ? -7.836 0.668 14.401 1.00 91.94 74 HIS A CA 1
ATOM 597 C C . HIS A 1 74 ? -6.311 0.535 14.334 1.00 91.94 74 HIS A C 1
ATOM 599 O O . HIS A 1 74 ? -5.736 0.594 13.249 1.00 91.94 74 HIS A O 1
ATOM 605 N N . LYS A 1 75 ? -5.645 0.271 15.464 1.00 94.75 75 LYS A N 1
ATOM 606 C CA . LYS A 1 75 ? -4.195 0.045 15.495 1.00 94.75 75 LYS A CA 1
ATOM 607 C C . LYS A 1 75 ? -3.790 -1.171 14.658 1.00 94.75 75 LYS A C 1
ATOM 609 O O . LYS A 1 75 ? -2.811 -1.096 13.924 1.00 94.75 75 LYS A O 1
ATOM 614 N N . ALA A 1 76 ? -4.543 -2.269 14.722 1.00 93.62 76 ALA A N 1
ATOM 615 C CA . ALA A 1 76 ? -4.274 -3.457 13.912 1.00 93.62 76 ALA A CA 1
ATOM 616 C C . ALA A 1 76 ? -4.423 -3.181 12.404 1.00 93.62 76 ALA A C 1
ATOM 618 O O . ALA A 1 76 ? -3.576 -3.612 11.619 1.00 93.62 76 ALA A O 1
ATOM 619 N N . LYS A 1 77 ? -5.454 -2.422 12.004 1.00 94.25 77 LYS A N 1
ATOM 620 C CA . LYS A 1 77 ? -5.627 -1.956 10.618 1.00 94.25 77 LYS A CA 1
ATOM 621 C C . LYS A 1 77 ? -4.449 -1.089 10.169 1.00 94.25 77 LYS A C 1
ATOM 623 O O . LYS A 1 77 ? -3.886 -1.353 9.113 1.00 94.25 77 LYS A O 1
ATOM 628 N N . LEU A 1 78 ? -4.018 -0.134 10.998 1.00 93.94 78 LEU A N 1
ATOM 629 C CA . LEU A 1 78 ? -2.868 0.732 10.707 1.00 93.94 78 LEU A CA 1
ATOM 630 C C . LEU A 1 78 ? -1.559 -0.049 10.556 1.00 93.94 78 LEU A C 1
ATOM 632 O O . LEU A 1 78 ? -0.791 0.228 9.642 1.00 93.94 78 LEU A O 1
ATOM 636 N N . VAL A 1 79 ? -1.307 -1.049 11.405 1.00 95.62 79 VAL A N 1
ATOM 637 C CA . VAL A 1 79 ? -0.111 -1.901 11.287 1.00 95.62 79 VAL A CA 1
ATOM 638 C C . VAL A 1 79 ? -0.114 -2.671 9.965 1.00 95.62 79 VAL A C 1
ATOM 640 O O . VAL A 1 79 ? 0.916 -2.733 9.291 1.00 95.62 79 VAL A O 1
ATOM 643 N N . LYS A 1 80 ? -1.266 -3.224 9.563 1.00 94.88 80 LYS A N 1
ATOM 644 C CA . LYS A 1 80 ? -1.402 -3.905 8.268 1.00 94.88 80 LYS A CA 1
ATOM 645 C C . LYS A 1 80 ? -1.214 -2.938 7.097 1.00 94.88 80 LYS A C 1
ATOM 647 O O . LYS A 1 80 ? -0.424 -3.242 6.208 1.00 94.88 80 LYS A O 1
ATOM 652 N N . ALA A 1 81 ? -1.863 -1.774 7.137 1.00 94.94 81 ALA A N 1
ATOM 653 C CA . ALA A 1 81 ? -1.722 -0.733 6.120 1.00 94.94 81 ALA A CA 1
ATOM 654 C C . ALA A 1 81 ? -0.259 -0.289 5.976 1.00 94.94 81 ALA A C 1
ATOM 656 O O . ALA A 1 81 ? 0.283 -0.317 4.879 1.00 94.94 81 ALA A O 1
ATOM 657 N N . HIS A 1 82 ? 0.434 -0.020 7.086 1.00 94.44 82 HIS A N 1
ATOM 658 C CA . HIS A 1 82 ? 1.854 0.334 7.076 1.00 94.44 82 HIS A CA 1
ATOM 659 C C . HIS A 1 82 ? 2.738 -0.779 6.482 1.00 94.44 82 HIS A C 1
ATOM 661 O O . HIS A 1 82 ? 3.718 -0.507 5.787 1.00 94.44 82 HIS A O 1
ATOM 667 N N . GLY A 1 83 ? 2.392 -2.048 6.725 1.00 95.44 83 GLY A N 1
ATOM 668 C CA . GLY A 1 83 ? 3.051 -3.192 6.093 1.00 95.44 83 GLY A CA 1
ATOM 669 C C . GLY A 1 83 ? 2.903 -3.198 4.568 1.00 95.44 83 GLY A C 1
ATOM 670 O O . GLY A 1 83 ? 3.893 -3.421 3.869 1.00 95.44 83 GLY A O 1
ATOM 671 N N . LEU A 1 84 ? 1.701 -2.913 4.060 1.00 95.31 84 LEU A N 1
ATOM 672 C CA . LEU A 1 84 ? 1.426 -2.777 2.623 1.00 95.31 84 LEU A CA 1
ATOM 673 C C . LEU A 1 84 ? 2.167 -1.569 2.035 1.00 95.31 84 LEU A C 1
ATOM 675 O O . LEU A 1 84 ? 2.917 -1.724 1.073 1.00 95.31 84 LEU A O 1
ATOM 679 N N . SER A 1 85 ? 2.083 -0.401 2.677 1.00 94.81 85 SER A N 1
ATOM 680 C CA . SER A 1 85 ? 2.796 0.809 2.246 1.00 94.81 85 SER A CA 1
ATOM 681 C C . SER A 1 85 ? 4.307 0.591 2.153 1.00 94.81 85 SER A C 1
ATOM 683 O O . SER A 1 85 ? 4.941 1.041 1.202 1.00 94.81 85 SER A O 1
ATOM 685 N N . ARG A 1 86 ? 4.905 -0.157 3.091 1.00 96.19 86 ARG A N 1
ATOM 686 C CA . ARG A 1 86 ? 6.340 -0.477 3.049 1.00 96.19 86 ARG A CA 1
ATOM 687 C C . ARG A 1 86 ? 6.707 -1.390 1.876 1.00 96.19 86 ARG A C 1
ATOM 689 O O . ARG A 1 86 ? 7.786 -1.226 1.307 1.00 96.19 86 ARG A O 1
ATOM 696 N N . LYS A 1 87 ? 5.843 -2.347 1.514 1.00 95.19 87 LYS A N 1
ATOM 697 C CA . LYS A 1 87 ? 6.0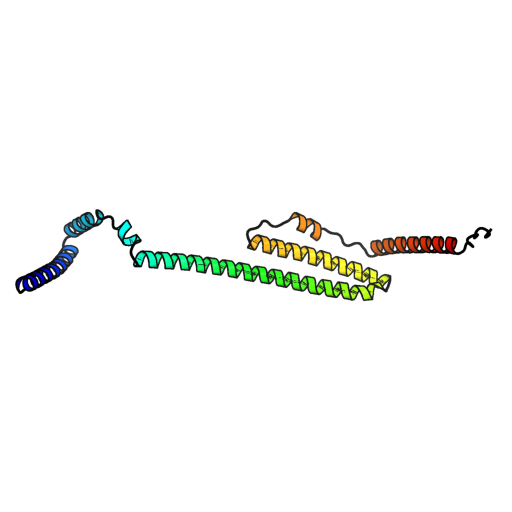49 -3.196 0.327 1.00 95.19 87 LYS A CA 1
ATOM 698 C C . LYS A 1 87 ? 6.003 -2.364 -0.949 1.00 95.19 87 LYS A C 1
ATOM 700 O O . LYS A 1 87 ? 6.919 -2.480 -1.758 1.00 95.19 87 LYS A O 1
ATOM 705 N N . ILE A 1 88 ? 5.000 -1.494 -1.073 1.00 95.94 88 ILE A N 1
ATOM 706 C CA . ILE A 1 88 ? 4.857 -0.566 -2.201 1.00 95.94 88 ILE A CA 1
ATOM 707 C C . ILE A 1 88 ? 6.102 0.322 -2.308 1.00 95.94 88 ILE A C 1
ATOM 709 O O . ILE A 1 88 ? 6.759 0.326 -3.344 1.00 95.94 88 ILE A O 1
ATOM 713 N N . ALA A 1 89 ? 6.512 0.974 -1.215 1.00 95.12 89 ALA A N 1
ATOM 714 C CA . ALA A 1 89 ? 7.701 1.828 -1.194 1.00 95.12 89 ALA A CA 1
ATOM 715 C C . ALA A 1 89 ? 8.978 1.083 -1.622 1.00 95.12 89 ALA A C 1
ATOM 717 O O . ALA A 1 89 ? 9.798 1.625 -2.360 1.00 95.12 89 ALA A O 1
ATOM 718 N N . LYS A 1 90 ? 9.143 -0.180 -1.200 1.00 96.12 90 LYS A N 1
ATOM 719 C CA . LYS A 1 90 ? 10.289 -1.007 -1.601 1.00 96.12 90 LYS A CA 1
ATOM 720 C C . LYS A 1 90 ? 10.285 -1.321 -3.102 1.00 96.12 90 LYS A C 1
ATOM 722 O O . LYS A 1 90 ? 11.357 -1.303 -3.703 1.00 96.12 90 LYS A O 1
ATOM 727 N N . ARG A 1 91 ? 9.120 -1.613 -3.695 1.00 93.25 91 ARG A N 1
ATOM 728 C CA . ARG A 1 91 ? 8.994 -1.848 -5.147 1.00 93.25 91 ARG A CA 1
ATOM 729 C C . ARG A 1 91 ? 9.292 -0.578 -5.935 1.00 93.25 91 ARG A C 1
ATOM 731 O O . ARG A 1 91 ? 10.148 -0.602 -6.807 1.00 93.25 91 ARG A O 1
ATOM 738 N N . VAL A 1 92 ? 8.701 0.547 -5.534 1.00 93.88 92 VAL A N 1
ATOM 739 C CA . VAL A 1 92 ? 8.950 1.853 -6.164 1.00 93.88 92 VAL A CA 1
ATOM 740 C C . VAL A 1 92 ? 10.438 2.205 -6.138 1.00 93.88 92 VAL A C 1
ATOM 742 O O . VAL A 1 92 ? 10.999 2.557 -7.169 1.00 93.88 92 VAL A O 1
ATOM 745 N N . ALA A 1 93 ? 11.110 2.047 -4.994 1.00 95.12 93 ALA A N 1
ATOM 746 C CA . ALA A 1 93 ? 12.544 2.322 -4.897 1.00 95.12 93 ALA A CA 1
ATOM 747 C C . ALA A 1 93 ? 13.380 1.437 -5.838 1.00 95.12 93 ALA A C 1
ATOM 749 O O . ALA A 1 93 ? 14.340 1.914 -6.442 1.00 95.12 93 ALA A O 1
ATOM 750 N N . ARG A 1 94 ? 13.010 0.157 -5.982 1.00 93.31 94 ARG A N 1
ATOM 751 C CA . ARG A 1 94 ? 13.675 -0.765 -6.908 1.00 93.31 94 ARG A CA 1
ATOM 752 C C . ARG A 1 94 ? 13.459 -0.357 -8.367 1.00 93.31 94 ARG A C 1
ATOM 754 O O . ARG A 1 94 ? 14.439 -0.322 -9.104 1.00 93.31 94 ARG A O 1
ATOM 761 N N . ASN A 1 95 ? 12.233 -0.020 -8.761 1.00 91.50 95 ASN A N 1
ATOM 762 C CA . ASN A 1 95 ? 11.926 0.361 -10.143 1.00 91.50 95 ASN A CA 1
ATOM 763 C C . ASN A 1 95 ? 12.589 1.685 -10.515 1.00 91.50 95 ASN A C 1
ATOM 765 O O . ASN A 1 95 ? 13.208 1.783 -11.566 1.00 91.50 95 ASN A O 1
ATOM 769 N N . VAL A 1 96 ? 12.578 2.672 -9.614 1.00 92.25 96 VAL A N 1
ATOM 770 C CA . VAL A 1 96 ? 13.310 3.931 -9.825 1.00 92.25 96 VAL A CA 1
ATOM 771 C C . VAL A 1 96 ? 14.803 3.667 -10.022 1.00 92.25 96 VAL A C 1
ATOM 773 O O . VAL A 1 96 ? 15.401 4.224 -10.939 1.00 92.25 96 VAL A O 1
ATOM 776 N N . ALA A 1 97 ? 15.408 2.792 -9.212 1.00 92.00 97 ALA A N 1
ATOM 777 C CA . ALA A 1 97 ? 16.811 2.429 -9.387 1.00 92.00 97 ALA A CA 1
ATOM 778 C C . ALA A 1 97 ? 17.062 1.756 -10.749 1.00 92.00 97 ALA A C 1
ATOM 780 O O . ALA A 1 97 ? 17.992 2.149 -11.449 1.00 92.00 97 ALA A O 1
ATOM 781 N N . MET A 1 98 ? 16.217 0.799 -11.145 1.00 87.25 98 MET A N 1
ATOM 782 C CA . MET A 1 98 ? 16.321 0.110 -12.437 1.00 87.25 98 MET A CA 1
ATOM 783 C C . MET A 1 98 ? 16.146 1.064 -13.628 1.00 87.25 98 MET A C 1
ATOM 785 O O . MET A 1 98 ? 16.932 1.001 -14.578 1.00 87.25 98 MET A O 1
ATOM 789 N N . ASN A 1 99 ? 15.199 2.000 -13.557 1.00 87.62 99 ASN A N 1
ATOM 790 C CA . ASN A 1 99 ? 14.965 2.990 -14.611 1.00 87.62 99 ASN A CA 1
ATOM 791 C C . ASN A 1 99 ? 16.152 3.943 -14.746 1.00 87.62 99 ASN A C 1
ATOM 793 O O . ASN A 1 99 ? 16.646 4.149 -15.849 1.00 87.62 99 ASN A O 1
ATOM 797 N N . VAL A 1 100 ? 16.692 4.451 -13.632 1.00 88.50 100 VAL A N 1
ATOM 798 C CA . VAL A 1 100 ? 17.886 5.316 -13.660 1.00 88.50 100 VAL A CA 1
ATOM 799 C C . VAL A 1 100 ? 19.098 4.575 -14.230 1.00 88.50 100 VAL A C 1
ATOM 801 O O . VAL A 1 100 ? 19.848 5.147 -15.019 1.00 88.50 100 VAL A O 1
ATOM 804 N N . THR A 1 101 ? 19.288 3.296 -13.888 1.00 84.19 101 THR A N 1
ATOM 805 C CA . THR A 1 101 ? 20.379 2.500 -14.477 1.00 84.19 101 THR A CA 1
ATOM 806 C C . THR A 1 101 ? 20.174 2.211 -15.963 1.00 84.19 101 THR A C 1
ATOM 808 O O . THR A 1 101 ? 21.154 2.056 -16.691 1.00 84.19 101 THR A O 1
ATOM 811 N N . SER A 1 102 ? 18.923 2.178 -16.431 1.00 77.81 102 SER A N 1
ATOM 812 C CA . SER A 1 102 ? 18.598 1.892 -17.833 1.00 77.81 102 SER A CA 1
ATOM 813 C C . SER A 1 102 ? 18.969 3.038 -18.760 1.00 77.81 102 SER A C 1
ATOM 815 O O . SER A 1 102 ? 19.459 2.768 -19.848 1.00 77.81 102 SER A O 1
ATOM 817 N N . VAL A 1 103 ? 18.904 4.289 -18.292 1.00 79.06 103 VAL A N 1
ATOM 818 C CA . VAL A 1 103 ? 19.353 5.470 -19.057 1.00 79.06 103 VAL A CA 1
ATOM 819 C C . VAL A 1 103 ? 20.797 5.320 -19.552 1.00 79.06 103 VAL A C 1
ATOM 821 O O . VAL A 1 103 ? 21.133 5.723 -20.662 1.00 79.06 103 VAL A O 1
ATOM 824 N N . VAL A 1 104 ? 21.672 4.703 -18.752 1.00 75.88 104 VAL A N 1
ATOM 825 C CA . VAL A 1 104 ? 23.066 4.458 -19.156 1.00 75.88 104 VAL A CA 1
ATOM 826 C C . VAL A 1 104 ? 23.145 3.330 -20.192 1.00 75.88 104 VAL A C 1
ATOM 828 O O . VAL A 1 104 ? 23.923 3.413 -21.143 1.00 75.88 104 VAL A O 1
ATOM 831 N N . GLY A 1 105 ? 22.325 2.289 -20.038 1.00 74.75 105 GLY A N 1
ATOM 832 C CA . GLY A 1 105 ? 22.288 1.127 -20.930 1.00 74.75 105 GLY A CA 1
ATOM 833 C C . GLY A 1 105 ? 21.585 1.360 -22.273 1.00 74.75 105 GLY A C 1
ATOM 834 O O . GLY A 1 105 ? 21.916 0.690 -23.249 1.00 74.75 105 GLY A O 1
ATOM 835 N N . GLU A 1 106 ? 20.676 2.333 -22.353 1.00 74.25 106 GLU A N 1
ATOM 836 C CA . GLU A 1 106 ? 19.957 2.746 -23.571 1.00 74.25 106 GLU A CA 1
ATOM 837 C C . GLU A 1 106 ? 20.881 3.273 -24.675 1.00 74.25 106 GLU A C 1
ATOM 839 O O . GLU A 1 106 ? 20.534 3.227 -25.853 1.00 74.25 106 GLU A O 1
ATOM 844 N N . SER A 1 107 ? 22.090 3.709 -24.316 1.00 77.31 107 SER A N 1
ATOM 845 C CA . SER A 1 107 ? 23.104 4.166 -25.273 1.00 77.31 107 SER A CA 1
ATOM 846 C C . SER A 1 107 ? 23.609 3.067 -26.222 1.00 77.31 107 SER A C 1
ATOM 848 O O . SER A 1 107 ? 24.225 3.367 -27.246 1.00 77.31 107 SER A O 1
ATOM 850 N N . LEU A 1 108 ? 23.343 1.793 -25.916 1.00 79.00 108 LEU A N 1
ATOM 851 C CA . LEU A 1 108 ? 23.757 0.643 -26.714 1.00 79.00 108 LEU A CA 1
ATOM 852 C C . LEU A 1 108 ? 22.542 0.012 -27.424 1.00 79.00 108 LEU A C 1
ATOM 854 O O . LEU A 1 108 ? 21.676 -0.531 -26.742 1.00 79.00 108 LEU A O 1
ATOM 858 N N . PRO A 1 109 ? 22.490 -0.038 -28.770 1.00 68.94 109 PRO A N 1
ATOM 859 C CA . PRO A 1 109 ? 21.289 -0.424 -29.523 1.00 68.94 109 PRO A CA 1
ATOM 860 C C . PRO A 1 109 ? 20.694 -1.792 -29.163 1.00 68.94 109 PRO A C 1
ATOM 862 O O . PRO A 1 109 ? 19.483 -1.931 -29.105 1.00 68.94 109 PRO A O 1
ATOM 865 N N . TYR A 1 110 ? 21.517 -2.808 -28.882 1.00 81.50 110 TYR A N 1
ATOM 866 C CA . TYR A 1 110 ? 21.021 -4.153 -28.547 1.00 81.50 110 TYR A CA 1
ATOM 867 C C . TYR A 1 110 ? 20.895 -4.392 -27.039 1.00 81.50 110 TYR A C 1
ATOM 869 O O . TYR A 1 110 ? 19.952 -5.039 -26.583 1.00 81.50 110 TYR A O 1
ATOM 877 N N . VAL A 1 111 ? 21.832 -3.859 -26.251 1.00 82.25 111 VAL A N 1
ATOM 878 C CA . VAL A 1 111 ? 21.831 -4.010 -24.787 1.00 82.25 111 VAL A CA 1
ATOM 879 C C . VAL A 1 111 ? 20.717 -3.165 -24.167 1.00 82.25 111 VAL A C 1
ATOM 881 O O . VAL A 1 111 ? 19.996 -3.649 -23.298 1.00 82.25 111 VAL A O 1
ATOM 884 N N . GLY A 1 112 ? 20.521 -1.946 -24.669 1.0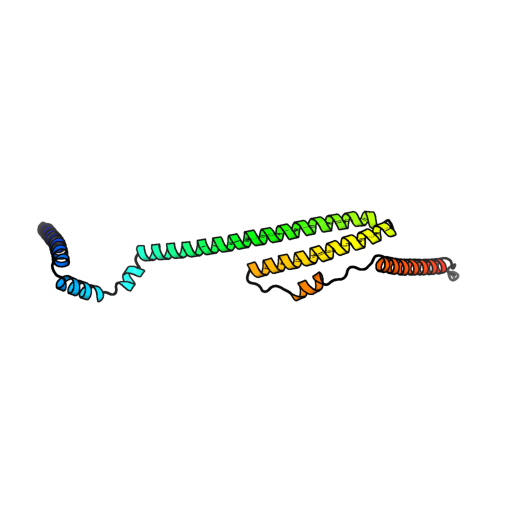0 83.81 112 GLY A N 1
ATOM 885 C CA . GLY A 1 112 ? 19.451 -1.038 -24.277 1.00 83.81 112 GLY A CA 1
ATOM 886 C C . GLY A 1 112 ? 18.070 -1.633 -24.521 1.00 83.81 112 GLY A C 1
ATOM 887 O O . GLY A 1 112 ? 17.256 -1.648 -23.607 1.00 83.81 112 GLY A O 1
ATOM 888 N N . ILE A 1 113 ? 17.826 -2.234 -25.693 1.00 86.06 113 ILE A N 1
ATOM 889 C CA . ILE A 1 113 ? 16.546 -2.908 -25.976 1.00 86.06 113 ILE A CA 1
ATOM 890 C C . ILE A 1 113 ? 16.294 -4.050 -24.985 1.00 86.06 113 ILE A C 1
ATOM 892 O O . ILE A 1 113 ? 15.202 -4.150 -24.426 1.00 86.06 113 ILE A O 1
ATOM 896 N N . GLY A 1 114 ? 17.300 -4.892 -24.723 1.00 87.44 114 GLY A N 1
ATOM 897 C CA . GLY A 1 114 ? 17.173 -5.974 -23.743 1.00 87.44 114 GLY A CA 1
ATOM 898 C C . GLY A 1 114 ? 16.847 -5.460 -22.335 1.00 87.44 114 GLY A C 1
ATOM 899 O O . GLY A 1 114 ? 15.993 -6.029 -21.649 1.00 87.44 114 GLY A O 1
ATOM 900 N N . LEU A 1 115 ? 17.476 -4.356 -21.921 1.00 88.19 115 LEU A N 1
ATOM 901 C CA . LEU A 1 115 ? 17.193 -3.696 -20.646 1.00 88.19 115 LEU A CA 1
ATOM 902 C C . LEU A 1 115 ? 15.778 -3.116 -20.595 1.00 88.19 115 LEU A C 1
ATOM 904 O O . LEU A 1 115 ? 15.080 -3.375 -19.618 1.00 88.19 115 LEU A O 1
ATOM 908 N N . ILE A 1 116 ? 15.323 -2.427 -21.645 1.00 87.12 116 ILE A N 1
ATOM 909 C CA . ILE A 1 116 ? 13.966 -1.864 -21.725 1.00 87.12 116 ILE A CA 1
ATOM 910 C C . ILE A 1 116 ? 12.917 -2.966 -21.558 1.00 87.12 116 ILE A C 1
ATOM 912 O O . ILE A 1 116 ? 12.021 -2.823 -20.729 1.00 87.12 116 ILE A O 1
ATOM 916 N N . VAL A 1 117 ? 13.038 -4.087 -22.284 1.00 90.62 117 VAL A N 1
ATOM 917 C CA . VAL A 1 117 ? 12.105 -5.226 -22.148 1.00 90.62 117 VAL A CA 1
ATOM 918 C C . VAL A 1 117 ? 12.098 -5.750 -20.711 1.00 90.62 117 VAL A C 1
ATOM 920 O O . VAL A 1 117 ? 11.038 -5.979 -20.130 1.00 90.62 117 VAL A O 1
ATOM 923 N N . SER A 1 118 ? 13.285 -5.915 -20.123 1.00 89.94 118 SER A N 1
ATOM 924 C CA . SER A 1 118 ? 13.450 -6.462 -18.772 1.00 89.94 118 SER A CA 1
ATOM 925 C C . SER A 1 118 ? 12.830 -5.558 -17.706 1.00 89.94 118 SER A C 1
ATOM 927 O O . SER A 1 118 ? 12.107 -6.028 -16.826 1.00 89.94 118 SER A O 1
ATOM 929 N N . VAL A 1 119 ? 13.092 -4.256 -17.799 1.00 91.62 119 VAL A N 1
ATOM 930 C CA . VAL A 1 119 ? 12.541 -3.243 -16.900 1.00 91.62 119 VAL A CA 1
ATOM 931 C C . VAL A 1 119 ? 11.035 -3.114 -17.077 1.00 91.62 119 VAL A C 1
ATOM 933 O O . VAL A 1 119 ? 10.316 -3.146 -16.087 1.00 91.62 119 VAL A O 1
ATOM 936 N N . THR A 1 120 ? 10.540 -3.102 -18.315 1.00 91.81 120 THR A N 1
ATOM 937 C CA . THR A 1 120 ? 9.096 -3.067 -18.604 1.00 91.81 120 THR A CA 1
ATOM 938 C C . THR A 1 120 ? 8.375 -4.275 -18.001 1.00 91.81 120 THR A C 1
ATOM 940 O O . THR A 1 120 ? 7.310 -4.137 -17.400 1.00 91.81 120 THR A O 1
ATOM 943 N N . ALA A 1 121 ? 8.968 -5.469 -18.102 1.00 92.69 121 ALA A N 1
ATOM 944 C CA . ALA A 1 121 ? 8.422 -6.668 -17.473 1.00 92.69 121 ALA A CA 1
ATOM 945 C C . ALA A 1 121 ? 8.382 -6.555 -15.940 1.00 92.69 121 ALA A C 1
ATOM 947 O O . ALA A 1 121 ? 7.393 -6.944 -15.311 1.00 92.69 121 ALA A O 1
ATOM 948 N N . ALA A 1 122 ? 9.439 -6.004 -15.336 1.00 93.12 122 ALA A N 1
ATOM 949 C CA . ALA A 1 122 ? 9.485 -5.752 -13.900 1.00 93.12 122 ALA A CA 1
ATOM 950 C C . ALA A 1 122 ? 8.455 -4.694 -13.464 1.00 93.12 122 ALA A C 1
ATOM 952 O O . ALA A 1 122 ? 7.795 -4.888 -12.441 1.00 93.12 122 ALA A O 1
ATOM 953 N N . ASP A 1 123 ? 8.264 -3.633 -14.251 1.00 93.38 123 ASP A N 1
ATOM 954 C CA . ASP A 1 123 ? 7.284 -2.572 -14.007 1.00 93.38 123 ASP A CA 1
ATOM 955 C C . ASP A 1 123 ? 5.847 -3.098 -14.055 1.00 93.38 123 ASP A C 1
ATOM 957 O O . ASP A 1 123 ? 5.072 -2.823 -13.138 1.00 93.38 123 ASP A O 1
ATOM 961 N N . ILE A 1 124 ? 5.494 -3.921 -15.050 1.00 94.56 124 ILE A N 1
ATOM 962 C CA . ILE A 1 124 ? 4.161 -4.546 -15.130 1.00 94.56 124 ILE A CA 1
ATOM 963 C C . ILE A 1 124 ? 3.918 -5.456 -13.919 1.00 94.56 124 ILE A C 1
ATOM 965 O O . ILE A 1 124 ? 2.864 -5.385 -13.277 1.00 94.56 124 ILE A O 1
ATOM 969 N N . TYR A 1 125 ? 4.905 -6.279 -13.551 1.00 94.44 125 TYR A N 1
ATOM 970 C CA . TYR A 1 125 ? 4.792 -7.163 -12.391 1.00 94.44 125 TYR A CA 1
ATOM 971 C C . TYR A 1 125 ? 4.624 -6.382 -11.078 1.00 94.44 125 TYR A C 1
ATOM 973 O O . TYR A 1 125 ? 3.720 -6.669 -10.284 1.00 94.44 125 TYR A O 1
ATOM 981 N N . ASP A 1 126 ? 5.475 -5.384 -10.840 1.00 95.12 126 ASP A N 1
ATOM 982 C CA . ASP A 1 126 ? 5.433 -4.581 -9.619 1.00 95.12 126 ASP A CA 1
ATOM 983 C C . ASP A 1 126 ? 4.207 -3.661 -9.575 1.00 95.12 126 ASP A C 1
ATOM 985 O O . ASP A 1 126 ? 3.649 -3.453 -8.492 1.00 95.12 126 ASP A O 1
ATOM 989 N N . GLY A 1 127 ? 3.734 -3.183 -10.727 1.00 94.19 127 GLY A N 1
ATOM 990 C CA . GLY A 1 127 ? 2.473 -2.460 -10.881 1.00 94.19 127 GLY A CA 1
ATOM 991 C C . GLY A 1 127 ? 1.276 -3.319 -10.477 1.00 94.19 127 GLY A C 1
ATOM 992 O O . GLY A 1 127 ? 0.515 -2.938 -9.584 1.00 94.19 127 GLY A O 1
ATOM 993 N N . CYS A 1 128 ? 1.176 -4.536 -11.018 1.00 95.38 128 CYS A N 1
ATOM 994 C CA . CYS A 1 128 ? 0.141 -5.507 -10.648 1.00 95.38 128 CYS A CA 1
ATOM 995 C C . CYS A 1 128 ? 0.146 -5.809 -9.135 1.00 95.38 128 CYS A C 1
ATOM 997 O O . CYS A 1 128 ? -0.897 -5.828 -8.476 1.00 95.38 128 CYS A O 1
ATOM 999 N N . GLN A 1 129 ? 1.328 -6.010 -8.543 1.00 95.62 129 GLN A N 1
ATOM 1000 C CA . GLN A 1 129 ? 1.459 -6.235 -7.099 1.00 95.62 129 GLN A CA 1
ATOM 1001 C C . GLN A 1 129 ? 1.107 -4.996 -6.263 1.00 95.62 129 GLN A C 1
ATOM 1003 O O . GLN A 1 129 ? 0.606 -5.127 -5.146 1.00 95.62 129 GLN A O 1
ATOM 1008 N N . THR A 1 130 ? 1.363 -3.799 -6.787 1.00 95.38 130 THR A N 1
ATOM 1009 C CA . THR A 1 130 ? 1.009 -2.536 -6.131 1.00 95.38 130 THR A CA 1
ATOM 1010 C C . THR A 1 130 ? -0.501 -2.346 -6.091 1.00 95.38 130 THR A C 1
ATOM 1012 O O . THR A 1 130 ? -1.024 -2.045 -5.022 1.00 95.38 130 THR A O 1
ATOM 1015 N N . ILE A 1 131 ? -1.219 -2.625 -7.183 1.00 94.88 131 ILE A N 1
ATOM 1016 C CA . ILE A 1 131 ? -2.690 -2.571 -7.193 1.00 94.88 131 ILE A CA 1
ATOM 1017 C C . ILE A 1 131 ? -3.282 -3.593 -6.220 1.00 94.88 131 ILE A C 1
ATOM 1019 O O . ILE A 1 131 ? -4.165 -3.250 -5.438 1.00 94.88 131 ILE A O 1
ATOM 1023 N N . LYS A 1 132 ? -2.743 -4.819 -6.170 1.00 95.12 132 LYS A N 1
ATOM 1024 C CA . LYS A 1 132 ? -3.170 -5.828 -5.182 1.00 95.12 132 LYS A CA 1
ATOM 1025 C C . LYS A 1 132 ? -2.986 -5.354 -3.741 1.00 95.12 132 LYS A C 1
ATOM 1027 O O . LYS A 1 132 ? -3.880 -5.546 -2.917 1.00 95.12 132 LYS A O 1
ATOM 1032 N N . ASP A 1 133 ? -1.852 -4.729 -3.430 1.00 95.12 133 ASP A N 1
ATOM 1033 C CA . ASP A 1 133 ? -1.607 -4.175 -2.096 1.00 95.12 133 ASP A CA 1
ATOM 1034 C C . ASP A 1 133 ? -2.529 -2.974 -1.800 1.00 95.12 133 ASP A C 1
ATOM 1036 O O . ASP A 1 133 ? -3.001 -2.838 -0.671 1.00 95.12 133 ASP A O 1
ATOM 1040 N N . THR A 1 134 ? -2.853 -2.143 -2.795 1.00 94.12 134 THR A N 1
ATOM 1041 C CA . THR A 1 134 ? -3.827 -1.044 -2.662 1.00 94.12 134 THR A CA 1
ATOM 1042 C C . THR A 1 134 ? -5.245 -1.569 -2.426 1.00 94.12 134 THR A C 1
ATOM 1044 O O . THR A 1 134 ? -5.907 -1.120 -1.493 1.00 94.12 134 THR A O 1
ATOM 1047 N N . ASN A 1 135 ? -5.685 -2.587 -3.166 1.00 95.06 135 ASN A N 1
ATOM 1048 C CA . ASN A 1 135 ? -6.974 -3.259 -2.960 1.00 95.06 135 ASN A CA 1
ATOM 1049 C C . ASN A 1 135 ? -7.051 -3.926 -1.577 1.00 95.06 135 ASN A C 1
ATOM 1051 O O . ASN A 1 135 ? -8.053 -3.817 -0.863 1.00 95.06 135 ASN A O 1
ATOM 1055 N N . ALA A 1 136 ? -5.958 -4.549 -1.130 1.00 94.31 136 ALA A N 1
ATOM 1056 C CA . ALA A 1 136 ? -5.846 -5.043 0.240 1.00 94.31 136 ALA A CA 1
ATOM 1057 C C . ALA A 1 136 ? -5.922 -3.906 1.277 1.00 94.31 136 ALA A C 1
ATOM 1059 O O . ALA A 1 136 ? -6.393 -4.119 2.392 1.00 94.31 136 ALA A O 1
ATOM 1060 N N . MET A 1 137 ? -5.488 -2.692 0.937 1.00 93.94 137 MET A N 1
ATOM 1061 C CA . MET A 1 137 ? -5.613 -1.526 1.808 1.00 93.94 137 MET A CA 1
ATOM 1062 C C . MET A 1 137 ? -7.054 -0.995 1.859 1.00 93.94 137 MET A C 1
ATOM 1064 O O . MET A 1 137 ? -7.553 -0.738 2.954 1.00 93.94 137 MET A O 1
ATOM 1068 N N . LEU A 1 138 ? -7.743 -0.896 0.717 1.00 93.50 138 LEU A N 1
ATOM 1069 C CA . LEU A 1 138 ? -9.154 -0.485 0.626 1.00 93.50 138 LEU A CA 1
ATOM 1070 C C . LEU A 1 138 ? -10.055 -1.392 1.472 1.00 93.50 138 LEU A C 1
ATOM 1072 O O . LEU A 1 138 ? -10.786 -0.921 2.348 1.00 93.50 138 LEU A O 1
ATOM 1076 N N . THR A 1 139 ? -9.876 -2.706 1.344 1.00 93.69 139 THR A N 1
ATOM 1077 C CA . THR A 1 139 ? -10.622 -3.694 2.142 1.00 93.69 139 THR A CA 1
ATOM 1078 C C . THR A 1 139 ? -10.364 -3.578 3.651 1.00 93.69 139 THR A C 1
ATOM 1080 O O . THR A 1 139 ? -11.270 -3.815 4.453 1.00 93.69 139 THR A O 1
ATOM 1083 N N . LEU A 1 140 ? -9.170 -3.150 4.092 1.00 92.81 140 LEU A N 1
ATOM 1084 C CA . LEU A 1 140 ? -8.912 -2.869 5.516 1.00 92.81 140 LEU A CA 1
ATOM 1085 C C . LEU A 1 140 ? -9.730 -1.679 6.030 1.00 92.81 140 LEU A C 1
ATOM 1087 O O . LEU A 1 140 ? -10.139 -1.671 7.201 1.00 92.81 140 LEU A O 1
ATOM 1091 N N . PHE A 1 141 ? -9.968 -0.684 5.180 1.00 90.69 141 PHE A N 1
ATOM 1092 C CA . PHE A 1 141 ? -10.754 0.503 5.507 1.00 90.69 141 PHE A CA 1
ATOM 1093 C C . PHE A 1 141 ? -12.261 0.321 5.289 1.00 90.69 141 PHE A C 1
ATOM 1095 O O . PHE A 1 141 ? -13.026 1.142 5.786 1.00 90.69 141 PHE A O 1
ATOM 1102 N N . GLY A 1 142 ? -12.682 -0.813 4.724 1.00 91.12 142 GLY A N 1
ATOM 1103 C CA . GLY A 1 142 ? -14.090 -1.132 4.479 1.00 91.12 142 GLY A CA 1
ATOM 1104 C C . GLY A 1 142 ? -14.608 -0.608 3.142 1.00 91.12 142 GLY A C 1
ATOM 1105 O O . GLY A 1 142 ? -15.815 -0.485 2.991 1.00 91.12 142 GLY A O 1
ATOM 1106 N N . GLU A 1 143 ? -13.700 -0.301 2.217 1.00 93.50 143 GLU A N 1
ATOM 1107 C CA . GLU A 1 143 ? -13.999 0.117 0.848 1.00 93.50 143 GLU A CA 1
ATOM 1108 C C . GLU A 1 143 ? -13.917 -1.086 -0.105 1.00 93.50 143 GLU A C 1
ATOM 1110 O O . GLU A 1 143 ? -13.175 -2.047 0.160 1.00 93.50 143 GLU A O 1
ATOM 1115 N N . GLU A 1 144 ? -14.669 -1.044 -1.205 1.00 91.75 144 GLU A N 1
ATOM 1116 C CA . GLU A 1 144 ? -14.632 -2.093 -2.225 1.00 91.75 144 GLU A CA 1
ATOM 1117 C C . GLU A 1 144 ? -13.333 -2.017 -3.055 1.00 91.75 144 GLU A C 1
ATOM 1119 O O . GLU A 1 144 ? -12.857 -0.927 -3.378 1.00 91.75 144 GLU A O 1
ATOM 1124 N N . PRO A 1 145 ? -12.704 -3.162 -3.377 1.00 90.50 145 PRO A N 1
ATOM 1125 C CA . PRO A 1 145 ? -11.498 -3.186 -4.196 1.00 90.50 145 PRO A CA 1
ATOM 1126 C C . PRO A 1 145 ? -11.816 -2.927 -5.674 1.00 90.50 145 PRO A C 1
ATOM 1128 O O . PRO A 1 145 ? -12.808 -3.435 -6.200 1.00 90.50 145 PRO A O 1
ATOM 1131 N N . ASP A 1 146 ? -10.917 -2.233 -6.372 1.00 88.19 146 ASP A N 1
ATOM 1132 C CA . ASP A 1 146 ? -11.031 -2.025 -7.816 1.00 88.19 146 ASP A CA 1
ATOM 1133 C C . ASP A 1 146 ? -10.403 -3.208 -8.566 1.00 88.19 146 ASP A C 1
ATOM 1135 O O . ASP A 1 146 ? -9.180 -3.344 -8.684 1.00 88.19 146 ASP A O 1
ATOM 1139 N N . SER A 1 147 ? -11.260 -4.122 -9.018 1.00 85.31 147 SER A N 1
ATOM 1140 C CA . SER A 1 147 ? -10.848 -5.308 -9.779 1.00 85.31 147 SER A CA 1
ATOM 1141 C C . SER A 1 147 ? -10.562 -5.005 -11.251 1.00 85.31 147 SER A C 1
ATOM 1143 O O . SER A 1 147 ? -9.736 -5.685 -11.855 1.00 85.31 147 SER A O 1
ATOM 1145 N N . HIS A 1 148 ? -11.178 -3.960 -11.810 1.00 87.62 148 HIS A N 1
ATOM 1146 C CA . HIS A 1 148 ? -11.027 -3.607 -13.218 1.00 87.62 148 HIS A CA 1
ATOM 1147 C C . HIS A 1 148 ? -9.610 -3.097 -13.507 1.00 87.62 148 HIS A C 1
ATOM 1149 O O . HIS A 1 148 ? -8.946 -3.575 -14.429 1.00 87.62 148 HIS A O 1
ATOM 1155 N N . GLU A 1 149 ? -9.108 -2.190 -12.667 1.00 86.62 149 GLU A N 1
ATOM 1156 C CA . GLU A 1 149 ? -7.732 -1.684 -12.768 1.00 86.62 149 GLU A CA 1
ATOM 1157 C C . GLU A 1 149 ? -6.693 -2.789 -12.533 1.00 86.62 149 GLU A C 1
ATOM 1159 O O . GLU A 1 149 ? -5.641 -2.828 -13.177 1.00 86.62 149 GLU A O 1
ATOM 1164 N N . GLN A 1 150 ? -6.997 -3.739 -11.644 1.00 89.31 150 GLN A N 1
ATOM 1165 C CA . GLN A 1 150 ? -6.117 -4.875 -11.393 1.00 89.31 150 GLN A CA 1
ATOM 1166 C C . GLN A 1 150 ? -5.961 -5.753 -12.638 1.00 89.31 150 GLN A C 1
ATOM 1168 O O . GLN A 1 150 ? -4.833 -6.075 -13.013 1.00 89.31 150 GLN A O 1
ATOM 1173 N N . ASP A 1 151 ? -7.064 -6.140 -13.274 1.00 90.25 151 ASP A N 1
ATOM 1174 C CA . ASP A 1 151 ? -7.028 -7.037 -14.430 1.00 90.25 151 ASP A CA 1
ATOM 1175 C C . ASP A 1 151 ? -6.424 -6.351 -15.664 1.00 90.25 151 ASP A C 1
ATOM 1177 O O . ASP A 1 151 ? -5.646 -6.975 -16.389 1.00 90.25 151 ASP A O 1
ATOM 1181 N N . SER A 1 152 ? -6.689 -5.051 -15.839 1.00 91.62 152 SER A N 1
ATOM 1182 C CA . SER A 1 152 ? -6.078 -4.216 -16.881 1.00 91.62 152 SER A CA 1
ATOM 1183 C C . SER A 1 152 ? -4.547 -4.244 -16.808 1.00 91.62 152 SER A C 1
ATOM 1185 O O . SER A 1 152 ? -3.873 -4.560 -17.790 1.00 91.62 152 SER A O 1
ATOM 1187 N N . VAL A 1 153 ? -3.977 -3.993 -15.624 1.00 91.50 153 VAL A N 1
ATOM 1188 C CA . VAL A 1 153 ? -2.518 -3.904 -15.457 1.00 91.50 153 VAL A CA 1
ATOM 1189 C C . VAL A 1 153 ? -1.856 -5.276 -15.397 1.00 91.50 153 VAL A C 1
ATOM 1191 O O . VAL A 1 153 ? -0.811 -5.483 -16.013 1.00 91.50 153 VAL A O 1
ATOM 1194 N N . CYS A 1 154 ? -2.449 -6.236 -14.683 1.00 92.31 154 CYS A N 1
ATOM 1195 C CA . CYS A 1 154 ? -1.895 -7.587 -14.570 1.00 92.31 154 CYS A CA 1
ATOM 1196 C C . CYS A 1 154 ? -1.970 -8.377 -15.891 1.00 92.31 154 CYS A C 1
ATOM 1198 O O . CYS A 1 154 ? -1.246 -9.362 -16.037 1.00 92.31 154 CYS A O 1
ATOM 1200 N N . GLY A 1 155 ? -2.839 -7.972 -16.824 1.00 90.62 155 GLY A N 1
ATOM 1201 C CA . GLY A 1 155 ? -3.010 -8.591 -18.139 1.00 90.62 155 GLY A CA 1
ATOM 1202 C C . GLY A 1 155 ? -2.149 -7.997 -19.258 1.00 90.62 155 GLY A C 1
ATOM 1203 O O . GLY A 1 155 ? -2.198 -8.505 -20.380 1.00 90.62 155 GLY A O 1
ATOM 1204 N N . MET A 1 156 ? -1.367 -6.943 -18.994 1.00 92.94 156 MET A N 1
ATOM 1205 C CA . MET A 1 156 ? -0.527 -6.321 -20.021 1.00 92.94 156 MET A CA 1
ATOM 1206 C C . MET A 1 156 ? 0.568 -7.274 -20.518 1.00 92.94 156 MET A C 1
ATOM 1208 O O . MET A 1 156 ? 1.287 -7.894 -19.734 1.00 92.94 156 MET A O 1
ATOM 1212 N N . GLN A 1 157 ? 0.723 -7.357 -21.841 1.00 91.00 157 GLN A N 1
ATOM 1213 C CA . GLN A 1 157 ? 1.788 -8.132 -22.475 1.00 91.00 157 GLN A CA 1
ATOM 1214 C C . GLN A 1 157 ? 3.028 -7.266 -22.684 1.00 91.00 157 GLN A C 1
ATOM 1216 O O . GLN A 1 157 ? 2.945 -6.146 -23.188 1.00 91.00 157 GLN A O 1
ATOM 1221 N N . VAL A 1 158 ? 4.187 -7.810 -22.316 1.00 90.69 158 VAL A N 1
ATOM 1222 C CA . VAL A 1 158 ? 5.481 -7.179 -22.581 1.00 90.69 158 VAL A CA 1
ATOM 1223 C C . VAL A 1 158 ? 5.844 -7.423 -24.051 1.00 90.69 158 VAL A C 1
ATOM 1225 O O . VAL A 1 158 ? 5.801 -8.578 -24.485 1.00 90.69 158 VAL A O 1
ATOM 1228 N N . PRO A 1 159 ? 6.217 -6.385 -24.820 1.00 85.19 159 PRO A N 1
ATOM 1229 C CA . PRO A 1 159 ? 6.657 -6.552 -26.203 1.00 85.19 159 PRO A CA 1
ATOM 1230 C C . PRO A 1 159 ? 7.932 -7.398 -26.291 1.00 85.19 159 PRO A C 1
ATOM 1232 O O . PRO A 1 159 ? 8.799 -7.346 -25.413 1.00 85.19 159 PRO A O 1
ATOM 1235 N N . SER A 1 160 ? 8.064 -8.175 -27.367 1.00 88.25 160 SER A N 1
ATOM 1236 C CA . SER A 1 160 ? 9.257 -8.991 -27.585 1.00 88.25 160 SER A CA 1
ATOM 1237 C C . SER A 1 160 ? 10.445 -8.141 -28.040 1.00 88.25 160 SER A C 1
ATOM 1239 O O . SER A 1 160 ? 10.297 -7.026 -28.544 1.00 88.25 160 SER A O 1
ATOM 1241 N N . PHE A 1 161 ? 11.652 -8.695 -27.914 1.00 85.44 161 PHE A N 1
ATOM 1242 C CA . PHE A 1 161 ? 12.868 -8.044 -28.401 1.00 85.44 161 PHE A CA 1
ATOM 1243 C C . PHE A 1 161 ? 12.780 -7.689 -29.894 1.00 85.44 161 PHE A C 1
ATOM 1245 O O . PHE A 1 161 ? 13.169 -6.592 -30.292 1.00 85.44 161 PHE A O 1
ATOM 1252 N N . SER A 1 162 ? 12.240 -8.597 -30.714 1.00 84.06 162 SER A N 1
ATOM 1253 C CA . SER A 1 162 ? 12.038 -8.364 -32.147 1.00 84.06 162 SER A CA 1
ATOM 1254 C C . SER A 1 162 ? 11.037 -7.249 -32.415 1.00 84.06 162 SER A C 1
ATOM 1256 O O . SER A 1 162 ? 11.253 -6.466 -33.335 1.00 84.06 162 SER A O 1
ATOM 1258 N N . ASP A 1 163 ? 9.986 -7.128 -31.601 1.00 86.44 163 ASP A N 1
ATOM 1259 C CA . ASP A 1 163 ? 9.010 -6.049 -31.760 1.00 86.44 163 ASP A CA 1
ATOM 1260 C C . ASP A 1 163 ? 9.689 -4.698 -31.538 1.00 86.44 163 ASP A C 1
ATOM 1262 O O . ASP A 1 163 ? 9.633 -3.828 -32.406 1.00 86.44 163 ASP A O 1
ATOM 1266 N N . ILE A 1 164 ? 10.415 -4.545 -30.423 1.00 84.94 164 ILE A N 1
ATOM 1267 C CA . ILE A 1 164 ? 11.112 -3.290 -30.106 1.00 84.94 164 ILE A CA 1
ATOM 1268 C C . ILE A 1 164 ? 12.202 -2.975 -31.138 1.00 84.94 164 ILE A C 1
ATOM 1270 O O . ILE A 1 164 ? 12.310 -1.831 -31.575 1.00 84.94 164 ILE A O 1
ATOM 1274 N N . SER A 1 165 ? 12.978 -3.969 -31.576 1.00 83.06 165 SER A N 1
ATOM 1275 C CA . SER A 1 165 ? 13.992 -3.786 -32.624 1.00 83.06 165 SER A CA 1
ATOM 1276 C C . SER A 1 165 ? 13.380 -3.322 -33.949 1.00 83.06 165 SER A C 1
ATOM 1278 O O . SER A 1 165 ? 13.938 -2.428 -34.587 1.00 83.06 165 SER A O 1
ATOM 1280 N N . ASN A 1 166 ? 12.237 -3.880 -34.351 1.00 84.88 166 ASN A N 1
ATOM 1281 C CA . ASN A 1 166 ? 11.543 -3.478 -35.574 1.00 84.88 166 ASN A CA 1
ATOM 1282 C C . ASN A 1 166 ? 1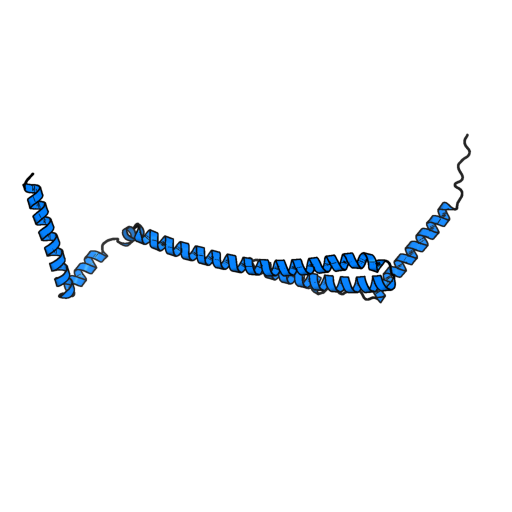0.978 -2.055 -35.466 1.00 84.88 166 ASN A C 1
ATOM 1284 O O . ASN A 1 166 ? 11.059 -1.289 -36.429 1.00 84.88 166 ASN A O 1
ATOM 1288 N N . TYR A 1 167 ? 10.424 -1.680 -34.307 1.00 82.94 167 TYR A N 1
ATOM 1289 C CA . TYR A 1 167 ? 9.963 -0.310 -34.061 1.00 82.94 167 TYR A CA 1
ATOM 1290 C C . TYR A 1 167 ? 11.119 0.692 -34.085 1.00 82.94 167 TYR A C 1
ATOM 1292 O O . TYR A 1 167 ? 11.002 1.745 -34.714 1.00 82.94 167 TYR A O 1
ATOM 1300 N N . ALA A 1 168 ? 12.241 0.355 -33.443 1.00 81.56 168 ALA A N 1
ATOM 1301 C CA . ALA A 1 168 ? 13.434 1.193 -33.415 1.00 81.56 168 ALA A CA 1
ATOM 1302 C C . ALA A 1 168 ? 14.019 1.398 -34.821 1.00 81.56 168 ALA A C 1
ATOM 1304 O O . ALA A 1 168 ? 14.322 2.533 -35.182 1.00 81.56 168 ALA A O 1
ATOM 1305 N N . GLY A 1 169 ? 14.100 0.334 -35.630 1.00 80.56 169 GLY A N 1
ATOM 1306 C CA . GLY A 1 169 ? 14.554 0.402 -37.023 1.00 80.56 169 GLY A CA 1
ATOM 1307 C C . GLY A 1 169 ? 13.693 1.335 -37.878 1.00 80.56 169 GLY A C 1
ATOM 1308 O O . GLY A 1 169 ? 14.206 2.273 -38.484 1.00 80.56 169 GLY A O 1
ATOM 1309 N N . GLN A 1 170 ? 12.366 1.167 -37.827 1.00 83.19 170 GLN A N 1
ATOM 1310 C CA . GLN A 1 170 ? 11.429 2.038 -38.553 1.00 83.19 170 GLN A CA 1
ATOM 1311 C C . GLN A 1 170 ? 11.558 3.514 -38.160 1.00 83.19 170 GLN A C 1
ATOM 1313 O O . GLN A 1 170 ? 11.429 4.400 -39.005 1.00 83.19 170 GLN A O 1
ATOM 1318 N N . TYR A 1 171 ? 11.786 3.794 -36.875 1.00 82.19 171 TYR A N 1
ATOM 1319 C CA . TYR A 1 171 ? 12.004 5.158 -36.401 1.00 82.19 171 TYR A CA 1
ATOM 1320 C C . TYR A 1 171 ? 13.353 5.715 -36.852 1.00 82.19 171 TYR A C 1
ATOM 1322 O O . TYR A 1 171 ? 13.419 6.880 -37.246 1.00 82.19 171 TYR A O 1
ATOM 1330 N N . SER A 1 172 ? 14.414 4.902 -36.821 1.00 82.25 172 SER A N 1
ATOM 1331 C CA . SER A 1 172 ? 15.730 5.325 -37.295 1.00 82.25 172 SER A CA 1
ATOM 1332 C C . SER A 1 172 ? 15.732 5.622 -38.790 1.00 82.25 172 SER A C 1
ATOM 1334 O O . SER A 1 172 ? 16.322 6.621 -39.189 1.00 82.25 172 SER A O 1
ATOM 1336 N N . ASP A 1 173 ? 15.026 4.829 -39.597 1.00 83.81 173 ASP A N 1
ATOM 1337 C CA . ASP A 1 173 ? 14.934 5.042 -41.044 1.00 83.81 173 ASP A CA 1
ATOM 1338 C C . ASP A 1 173 ? 14.192 6.346 -41.348 1.00 83.81 173 ASP A C 1
ATOM 1340 O O . ASP A 1 173 ? 14.724 7.209 -42.036 1.00 83.81 173 ASP A O 1
ATOM 1344 N N . LYS A 1 174 ? 13.042 6.580 -40.700 1.00 86.31 174 LYS A N 1
ATOM 1345 C CA . LYS A 1 174 ? 12.314 7.856 -40.820 1.00 86.31 174 LYS A CA 1
ATOM 1346 C C . LYS A 1 174 ? 13.143 9.064 -40.390 1.00 86.31 174 LYS A C 1
ATOM 1348 O O . LYS A 1 174 ? 13.033 10.126 -40.995 1.00 86.31 174 LYS A O 1
ATOM 1353 N N . ALA A 1 175 ? 13.935 8.931 -39.325 1.00 82.06 175 ALA A N 1
ATOM 1354 C CA . ALA A 1 175 ? 14.796 10.012 -38.858 1.00 82.06 175 ALA A CA 1
ATOM 1355 C C . ALA A 1 175 ? 15.924 10.307 -39.856 1.00 82.06 175 ALA A C 1
ATOM 1357 O O . ALA A 1 175 ? 16.244 11.474 -40.078 1.00 82.06 175 ALA A O 1
ATOM 1358 N N . ARG A 1 176 ? 16.499 9.269 -40.475 1.00 86.38 176 ARG A N 1
ATOM 1359 C CA . ARG A 1 176 ? 17.491 9.415 -41.548 1.00 86.38 176 ARG A CA 1
ATOM 1360 C C . ARG A 1 176 ? 16.879 10.070 -42.779 1.00 86.38 176 ARG A C 1
ATOM 1362 O O . ARG A 1 176 ? 17.423 11.067 -43.231 1.00 86.38 176 ARG A O 1
ATOM 1369 N N . ASP A 1 177 ? 15.721 9.595 -43.231 1.00 88.31 177 ASP A N 1
ATOM 1370 C CA . ASP A 1 177 ? 15.013 10.158 -44.385 1.00 88.31 177 ASP A CA 1
ATOM 1371 C C . ASP A 1 177 ? 14.681 11.646 -44.175 1.00 88.31 177 ASP A C 1
ATOM 1373 O O . ASP A 1 177 ? 14.895 12.471 -45.061 1.00 88.31 177 ASP A O 1
ATOM 1377 N N . ALA A 1 178 ? 14.207 12.015 -42.979 1.00 85.19 178 ALA A N 1
ATOM 1378 C CA . ALA A 1 178 ? 13.902 13.404 -42.635 1.00 85.19 178 ALA A CA 1
ATOM 1379 C C . ALA A 1 178 ? 15.158 14.291 -42.567 1.00 85.19 178 ALA A C 1
ATOM 1381 O O . ALA A 1 178 ? 15.111 15.459 -42.958 1.00 85.19 178 ALA A O 1
ATOM 1382 N N . LEU A 1 179 ? 16.279 13.753 -42.076 1.00 83.31 179 LEU A N 1
ATOM 1383 C CA . LEU A 1 179 ? 17.564 14.453 -42.082 1.00 83.31 179 LEU A CA 1
ATOM 1384 C C . LEU A 1 179 ? 18.082 14.644 -43.510 1.00 83.31 179 LEU A C 1
ATOM 1386 O O . LEU A 1 179 ? 18.503 15.746 -43.853 1.00 83.31 179 LEU A O 1
ATOM 1390 N N . ASP A 1 180 ? 18.010 13.611 -44.347 1.00 86.19 180 ASP A N 1
ATOM 1391 C CA . ASP A 1 180 ? 18.422 13.678 -45.750 1.00 86.19 180 ASP A CA 1
ATOM 1392 C C . ASP A 1 180 ? 17.571 14.701 -46.527 1.00 86.19 180 ASP A C 1
ATOM 1394 O O . ASP A 1 180 ? 18.112 15.499 -47.296 1.00 86.19 180 ASP A O 1
ATOM 1398 N N . GLU A 1 181 ? 16.257 14.758 -46.273 1.00 87.44 181 GLU A N 1
ATOM 1399 C CA . GLU A 1 181 ? 15.366 15.783 -46.835 1.00 87.44 181 GLU A CA 1
ATOM 1400 C C . GLU A 1 181 ? 15.741 17.202 -46.368 1.00 87.44 181 GLU A C 1
ATOM 1402 O O . GLU A 1 181 ? 15.728 18.142 -47.169 1.00 87.44 181 GLU A O 1
ATOM 1407 N N . TRP A 1 182 ? 16.090 17.367 -45.088 1.00 79.38 182 TRP A N 1
ATOM 1408 C CA . TRP A 1 182 ? 16.538 18.644 -44.525 1.00 79.38 182 TRP A CA 1
ATOM 1409 C C . TRP A 1 182 ? 17.839 19.119 -45.190 1.00 79.38 182 TRP A C 1
ATOM 1411 O O . TRP A 1 182 ? 17.877 20.212 -45.755 1.00 79.38 182 TRP A O 1
ATOM 1421 N N . PHE A 1 183 ? 18.865 18.264 -45.271 1.00 81.62 183 PHE A N 1
ATOM 1422 C CA . PHE A 1 183 ? 20.126 18.595 -45.950 1.00 81.62 183 PHE A CA 1
ATOM 1423 C C . PHE A 1 183 ? 19.946 18.873 -47.450 1.00 81.62 183 PHE A C 1
ATOM 1425 O O . PHE A 1 183 ? 20.620 19.751 -47.999 1.00 81.62 183 PHE A O 1
ATOM 1432 N N . ALA A 1 184 ? 19.024 18.173 -48.120 1.00 83.06 184 ALA A N 1
ATOM 1433 C CA . ALA A 1 184 ? 18.695 18.431 -49.521 1.00 83.06 184 ALA A CA 1
ATOM 1434 C C . ALA A 1 184 ? 18.065 19.821 -49.741 1.00 83.06 184 ALA A C 1
ATOM 1436 O O . ALA A 1 184 ? 18.222 20.395 -50.822 1.00 83.06 184 ALA A O 1
ATOM 1437 N N . LYS A 1 185 ? 17.385 20.377 -48.728 1.00 79.50 185 LYS A N 1
ATOM 1438 C CA . LYS A 1 185 ? 16.808 21.731 -48.743 1.00 79.50 185 LYS A CA 1
ATOM 1439 C C . LYS A 1 185 ? 17.821 22.806 -48.331 1.00 79.50 185 LYS A C 1
ATOM 1441 O O . LYS A 1 185 ? 17.908 23.816 -49.025 1.00 79.50 185 LYS A O 1
ATOM 1446 N N . GLU A 1 186 ? 18.631 22.586 -47.290 1.00 67.38 186 GLU A N 1
ATOM 1447 C CA . GLU A 1 186 ? 19.679 23.536 -46.853 1.00 67.38 186 GLU A CA 1
ATOM 1448 C C . GLU A 1 186 ? 20.802 23.729 -47.896 1.00 67.38 186 GLU A C 1
ATOM 1450 O O . GLU A 1 186 ? 21.469 24.763 -47.912 1.00 67.38 186 GLU A O 1
ATOM 1455 N N . GLY A 1 187 ? 21.029 22.743 -48.773 1.00 54.25 187 GLY A N 1
ATOM 1456 C CA . GLY A 1 187 ? 22.033 22.800 -49.842 1.00 54.25 187 GLY A CA 1
ATOM 1457 C C . GLY A 1 187 ? 21.627 23.604 -51.085 1.00 54.25 187 GLY A C 1
ATOM 1458 O O . GLY A 1 187 ? 22.442 23.747 -52.001 1.00 54.25 187 GLY A O 1
ATOM 1459 N N . GLN A 1 188 ? 20.397 24.127 -51.157 1.00 55.28 188 GLN A N 1
ATOM 1460 C CA . GLN A 1 188 ? 19.986 24.998 -52.259 1.00 55.28 188 GLN A CA 1
ATOM 1461 C C . GLN A 1 188 ? 20.324 26.461 -51.931 1.00 55.28 188 GLN A C 1
ATOM 1463 O O . GLN A 1 188 ? 19.834 26.985 -50.933 1.00 55.28 188 GLN A O 1
ATOM 1468 N N . PRO A 1 189 ? 21.136 27.161 -52.753 1.00 51.00 189 PRO A N 1
ATOM 1469 C CA . PRO A 1 189 ? 21.378 28.581 -52.554 1.00 51.00 189 PRO A CA 1
ATOM 1470 C C . PRO A 1 189 ? 20.053 29.326 -52.708 1.00 51.00 189 PRO A C 1
ATOM 1472 O O . PRO A 1 189 ? 19.504 29.429 -53.806 1.00 51.00 189 PRO A O 1
ATOM 1475 N N . GLU A 1 190 ? 19.545 29.844 -51.594 1.00 55.38 190 GLU A N 1
ATOM 1476 C CA . GLU A 1 190 ? 18.409 30.750 -51.571 1.00 55.38 190 GLU A CA 1
ATOM 1477 C C . GLU A 1 190 ? 18.735 31.942 -52.482 1.00 55.38 190 GLU A C 1
ATOM 1479 O O . GLU A 1 190 ? 19.623 32.752 -52.193 1.00 55.38 190 GLU A O 1
ATOM 1484 N N . GLN A 1 191 ? 18.069 32.014 -53.639 1.00 57.97 191 GLN A N 1
ATOM 1485 C CA . GLN A 1 191 ? 18.155 33.154 -54.546 1.00 57.97 191 GLN A CA 1
ATOM 1486 C C . GLN A 1 191 ? 17.589 34.374 -53.820 1.00 57.97 191 GLN A C 1
ATOM 1488 O O . GLN A 1 191 ? 16.397 34.668 -53.886 1.00 57.97 191 GLN A O 1
ATOM 1493 N N . ARG A 1 192 ? 18.458 35.094 -53.107 1.00 52.22 192 ARG A N 1
ATOM 1494 C CA . ARG A 1 192 ? 18.132 36.393 -52.527 1.00 52.22 192 ARG A CA 1
ATOM 1495 C C . ARG A 1 192 ? 17.761 37.326 -53.689 1.00 52.22 192 ARG A C 1
ATOM 1497 O O . ARG A 1 192 ? 18.602 37.523 -54.572 1.00 52.22 192 ARG A O 1
ATOM 1504 N N . PRO A 1 193 ? 16.540 37.888 -53.737 1.00 51.38 193 PRO A N 1
ATOM 1505 C CA . PRO A 1 193 ? 16.168 38.795 -54.813 1.00 51.38 193 PRO A CA 1
ATOM 1506 C C . PRO A 1 193 ? 17.125 39.999 -54.833 1.00 51.38 193 PRO A C 1
ATOM 1508 O O . PRO A 1 193 ? 17.577 40.433 -53.766 1.00 51.38 193 PRO A O 1
ATOM 1511 N N . PRO A 1 194 ? 17.469 40.529 -56.022 1.00 48.09 194 PRO A N 1
ATOM 1512 C CA . PRO A 1 194 ? 18.417 41.627 -56.132 1.00 48.09 194 PRO A CA 1
ATOM 1513 C C . PRO A 1 194 ? 17.881 42.845 -55.377 1.00 48.09 194 PRO A C 1
ATOM 1515 O O . PRO A 1 194 ? 16.745 43.275 -55.590 1.00 48.09 194 PRO A O 1
ATOM 1518 N N . LEU A 1 195 ? 18.712 43.378 -54.481 1.00 51.47 195 LEU A N 1
ATOM 1519 C CA . LEU A 1 195 ? 18.458 44.638 -53.793 1.00 51.47 195 LEU A CA 1
ATOM 1520 C C . LEU A 1 195 ? 18.346 45.742 -54.855 1.00 51.47 195 LEU A C 1
ATOM 1522 O O . LEU A 1 195 ? 19.295 45.970 -55.606 1.00 51.47 195 LEU A O 1
ATOM 1526 N N . LYS A 1 196 ? 17.159 46.352 -54.946 1.00 56.16 196 LYS A N 1
ATOM 1527 C CA . LYS A 1 196 ? 16.911 47.580 -55.709 1.00 56.16 196 LYS A CA 1
ATOM 1528 C C . LYS A 1 196 ? 17.505 48.786 -54.999 1.00 56.16 196 LYS A C 1
ATOM 1530 O O . LYS A 1 196 ? 17.462 48.795 -53.748 1.00 56.16 196 LYS A O 1
#

Secondary structure (DSSP, 8-state):
-HHHHHHHHHHHHHHHHHHHHHHHHHHH-HHHHHHHHHHHHTS-HHHHHHTSHHHHHHHHHHHHHHHHHHHHHHHHHHHHHHHHHHHHHHHHHHHHHHHHHHHHHTTSHHHHHHHHHHHHHHHHHHHHHHHHHHHHHHHHHTPPP-HHHHHHHHTPPPPPHHHHHHHHHHHHHHHHHHHHHHHHHHTS---PPPP-

Sequence (196 aa):
MLGLQRLRRWLWRFMMVGLLVTNVLTLTSAKFYDFLYSAVSHLPYQNLLVKSKAAKMSALSAQNQRLTQQAKLHKAKLVKAHGLSRKIAKRVARNVAMNVTSVVGESLPYVGIGLIVSVTAADIYDGCQTIKDTNAMLTLFGEEPDSHEQDSVCGMQVPSFSDISNYAGQYSDKARDALDEWFAKEGQPEQRPPLK

Foldseek 3Di:
DVVVVVVVVVVVVCVVVVVVVLVVCCVPPPVSVVVVVVVVVPDPVVVVVCPDPVVVVVVVVVVVVVVVVVVVLVVVLVVLLVVLVVLLVVLVVVLVVLVVVLVVQCVDLLSSLVSVLVSVVSCLVSVLSNLVSVQVSCVSVVHHRDVPSNCVSNVDDRDDSVRVSVVVVVVVVVVVVVVVVVVVVVPDPDPDDDDD

Radius of gyration: 44.33 Å; chains: 1; bounding box: 68×65×132 Å